Protein AF-A0AA36M4T7-F1 (afdb_monomer_lite)

Organism: Cylicocyclus nassatus (NCBI:txid53992)

Foldseek 3Di:
DLLVLLLLLLCVQPVVDDLVVSLVVVVCCVPVVQDQFPLSLLVSLVSLVVVQVVLVWDWDQDPVRFIAGPWGPPVSQVSSQVSSVSRPPPDGNDRVSSRVSNRVQSVPAPHNNDGNRDDSDPPPPPPPPPDPVVVVVVVVVVVPPPPDDDDDDDDDDDDDDDDDDDDDDDDDDDDDDPDPPQFADEEDPVQQCDCQPHRNVVVVVVVVSVGNPPPPPPRGQWYWDDDPSWIKIWGWDDDPDTDTDIDTDDDDD

Sequence (253 aa):
MANNLILLSAMKTYTGIDQETLKKCFTEFTKTRKYICTMHFVNAAQYILDDVLKAGGTLSQVKNGNFILNGVPVFVSKKLNSATTSFADEVLISSNDVITFENYYMERYCDNGCWNIPEAHPKIKKEKQTHIKEEKTHIEAIMLMEDKAGTSDASNDANETTNDFFIPEEQAESTADSENPLELSETDPSLLNKVFSVQGKDLLELFHLSRCGCEDNSAGRVRLIEKDSAPVILYVSTGKEPEVKRWKGQVGS

Radius of gyration: 30.19 Å; chains: 1; bounding box: 70×88×58 Å

pLDDT: mean 72.15, std 21.07, range [28.5, 97.0]

Structure (mmCIF, N/CA/C/O backbone):
data_AF-A0AA36M4T7-F1
#
_entry.id   AF-A0AA36M4T7-F1
#
loop_
_atom_site.group_PDB
_atom_site.id
_atom_site.type_symbol
_atom_site.label_atom_id
_atom_site.label_alt_id
_atom_site.label_comp_id
_atom_site.label_asym_id
_atom_site.label_entity_id
_atom_site.label_seq_id
_atom_site.pdbx_PDB_ins_code
_atom_site.Cartn_x
_atom_site.Cartn_y
_atom_site.Cartn_z
_atom_site.occupancy
_atom_site.B_iso_or_equiv
_atom_site.auth_seq_id
_atom_site.auth_comp_id
_atom_site.auth_asym_id
_atom_site.auth_atom_id
_atom_site.pdbx_PDB_model_num
ATOM 1 N N . MET A 1 1 ? 9.564 0.021 8.877 1.00 69.75 1 MET A N 1
ATOM 2 C CA . MET A 1 1 ? 8.744 1.250 8.766 1.00 69.75 1 MET A CA 1
ATOM 3 C C . MET A 1 1 ? 8.461 1.596 7.306 1.00 69.75 1 MET A C 1
ATOM 5 O O . MET A 1 1 ? 7.294 1.776 6.985 1.00 69.75 1 MET A O 1
ATOM 9 N N . ALA A 1 2 ? 9.473 1.588 6.425 1.00 86.44 2 ALA A N 1
ATOM 10 C CA . ALA A 1 2 ? 9.322 1.855 4.987 1.00 86.44 2 ALA A CA 1
ATOM 11 C C . ALA A 1 2 ? 8.187 1.063 4.304 1.00 86.44 2 ALA A C 1
ATOM 13 O O . ALA A 1 2 ? 7.381 1.658 3.604 1.00 86.44 2 ALA A O 1
ATOM 14 N N . ASN A 1 3 ? 8.033 -0.237 4.587 1.00 90.69 3 ASN A N 1
ATOM 15 C CA . ASN A 1 3 ? 6.979 -1.054 3.964 1.00 90.69 3 ASN A CA 1
ATOM 16 C C . ASN A 1 3 ? 5.557 -0.532 4.224 1.00 90.69 3 ASN A C 1
ATOM 18 O O . ASN A 1 3 ? 4.735 -0.524 3.314 1.00 90.69 3 ASN A O 1
ATOM 22 N N . ASN A 1 4 ? 5.262 -0.080 5.448 1.00 90.25 4 ASN A N 1
ATOM 23 C CA . ASN A 1 4 ? 3.934 0.444 5.784 1.00 90.25 4 ASN A CA 1
ATOM 24 C C . ASN A 1 4 ? 3.684 1.785 5.089 1.00 90.25 4 ASN A C 1
ATOM 26 O O . ASN A 1 4 ? 2.565 2.053 4.669 1.00 90.25 4 ASN A O 1
ATOM 30 N N . LEU A 1 5 ? 4.725 2.610 4.944 1.00 92.75 5 LEU A N 1
ATOM 31 C CA . LEU A 1 5 ? 4.648 3.866 4.198 1.00 92.75 5 LEU A CA 1
ATOM 32 C C . LEU A 1 5 ? 4.400 3.607 2.715 1.00 92.75 5 LEU A C 1
ATOM 34 O O . LEU A 1 5 ? 3.475 4.180 2.159 1.00 92.75 5 LEU A O 1
ATOM 38 N N . ILE A 1 6 ? 5.165 2.700 2.100 1.00 95.06 6 ILE A N 1
ATOM 39 C CA . ILE A 1 6 ? 4.991 2.309 0.695 1.00 95.06 6 ILE A CA 1
ATOM 40 C C . ILE A 1 6 ? 3.571 1.805 0.454 1.00 95.06 6 ILE A C 1
ATOM 42 O O . ILE A 1 6 ? 2.915 2.267 -0.476 1.00 95.06 6 ILE A O 1
ATOM 46 N N . LEU A 1 7 ? 3.072 0.926 1.326 1.00 93.56 7 LEU A N 1
ATOM 47 C CA . LEU A 1 7 ? 1.698 0.451 1.261 1.00 93.56 7 LEU A CA 1
ATOM 48 C C . LEU A 1 7 ? 0.694 1.606 1.340 1.00 93.56 7 LEU A C 1
ATOM 50 O O . LEU A 1 7 ? -0.147 1.729 0.459 1.00 93.56 7 LEU A O 1
ATOM 54 N N . LEU A 1 8 ? 0.764 2.464 2.360 1.00 92.06 8 LEU A N 1
ATOM 55 C CA . LEU A 1 8 ? -0.206 3.553 2.510 1.00 92.06 8 LEU A CA 1
ATOM 56 C C . LEU A 1 8 ? -0.147 4.553 1.351 1.00 92.06 8 LEU A C 1
ATOM 58 O O . LEU A 1 8 ? -1.190 4.993 0.866 1.00 92.06 8 LEU A O 1
ATOM 62 N N . SER A 1 9 ? 1.050 4.857 0.855 1.00 93.50 9 SER A N 1
ATOM 63 C CA . SER A 1 9 ? 1.242 5.707 -0.319 1.00 93.50 9 SER A CA 1
ATOM 64 C C . SER A 1 9 ? 0.674 5.063 -1.579 1.00 93.50 9 SER A C 1
ATOM 66 O O . SER A 1 9 ? 0.023 5.750 -2.367 1.00 93.50 9 SER A O 1
ATOM 68 N N . ALA A 1 10 ? 0.831 3.749 -1.756 1.00 92.94 10 ALA A N 1
ATOM 69 C CA . ALA A 1 10 ? 0.202 3.018 -2.851 1.00 92.94 10 ALA A CA 1
ATOM 70 C C . ALA A 1 10 ? -1.328 3.049 -2.729 1.00 92.94 10 ALA A C 1
ATOM 72 O O . ALA A 1 10 ? -2.008 3.421 -3.680 1.00 92.94 10 ALA A O 1
ATOM 73 N N . MET A 1 11 ? -1.886 2.768 -1.551 1.00 89.19 11 MET A N 1
ATOM 74 C CA . MET A 1 11 ? -3.338 2.804 -1.338 1.00 89.19 11 MET A CA 1
ATOM 75 C C . MET A 1 11 ? -3.913 4.201 -1.622 1.00 89.19 11 MET A C 1
ATOM 77 O O . MET A 1 11 ? -4.889 4.339 -2.356 1.00 89.19 11 MET A O 1
ATOM 81 N N . LYS A 1 12 ? -3.254 5.271 -1.156 1.00 89.56 12 LYS A N 1
ATOM 82 C CA . LYS A 1 12 ? -3.646 6.644 -1.513 1.00 89.56 12 LYS A CA 1
ATOM 83 C C . LYS A 1 12 ? -3.682 6.863 -3.023 1.00 89.56 12 LYS A C 1
ATOM 85 O O . LYS A 1 12 ? -4.591 7.514 -3.532 1.00 89.56 12 LYS A O 1
ATOM 90 N N . THR A 1 13 ? -2.663 6.357 -3.709 1.00 90.69 13 THR A N 1
ATOM 91 C CA . THR A 1 13 ? -2.422 6.609 -5.129 1.00 90.69 13 THR A CA 1
ATOM 92 C C . THR A 1 13 ? -3.374 5.830 -6.031 1.00 90.69 13 THR A C 1
ATOM 94 O O . THR A 1 13 ? -3.816 6.369 -7.042 1.00 90.69 13 THR A O 1
ATOM 97 N N . TYR A 1 14 ? -3.673 4.576 -5.688 1.00 87.12 14 TYR A N 1
ATOM 98 C CA . TYR A 1 14 ? -4.311 3.629 -6.606 1.00 87.12 14 TYR A CA 1
ATOM 99 C C . TYR A 1 14 ? -5.736 3.246 -6.213 1.00 87.12 14 TYR A C 1
ATOM 101 O O . TYR A 1 14 ? -6.515 2.883 -7.087 1.00 87.12 14 TYR A O 1
ATOM 109 N N . THR A 1 15 ? -6.105 3.344 -4.933 1.00 79.62 15 THR A N 1
ATOM 110 C CA . THR A 1 15 ? -7.440 2.933 -4.464 1.00 79.62 15 THR A CA 1
ATOM 111 C C . THR A 1 15 ? -8.322 4.112 -4.059 1.00 79.62 15 THR A C 1
ATOM 113 O O . THR A 1 15 ? -9.477 3.915 -3.702 1.00 79.62 15 THR A O 1
ATOM 116 N N . GLY A 1 16 ? -7.799 5.342 -4.102 1.00 76.81 16 GLY A N 1
ATOM 117 C CA . GLY A 1 16 ? -8.575 6.553 -3.831 1.00 76.81 16 GLY A CA 1
ATOM 118 C C . GLY A 1 16 ? -8.953 6.759 -2.362 1.00 76.81 16 GLY A C 1
ATOM 119 O O . GLY A 1 16 ? -9.833 7.569 -2.085 1.00 76.81 16 GLY A O 1
ATOM 120 N N . ILE A 1 17 ? -8.294 6.070 -1.418 1.00 79.94 17 ILE A N 1
ATOM 121 C CA . ILE A 1 17 ? -8.561 6.256 0.018 1.00 79.94 17 ILE A CA 1
ATOM 122 C C . ILE A 1 17 ? -8.369 7.730 0.400 1.00 79.94 17 ILE A C 1
ATOM 124 O O . ILE A 1 17 ? -7.435 8.411 -0.051 1.00 79.94 17 ILE A O 1
ATOM 128 N N . ASP A 1 18 ? -9.278 8.248 1.220 1.00 83.94 18 ASP A N 1
ATOM 129 C CA . ASP A 1 18 ? -9.240 9.630 1.667 1.00 83.94 18 ASP A CA 1
ATOM 130 C C . ASP A 1 18 ? -8.061 9.884 2.628 1.00 83.94 18 ASP A C 1
ATOM 132 O O . ASP A 1 18 ? -7.488 8.985 3.249 1.00 83.94 18 ASP A O 1
ATOM 136 N N . GLN A 1 19 ? -7.640 11.144 2.708 1.00 86.00 19 GLN A N 1
ATOM 137 C CA . GLN A 1 19 ? -6.457 11.522 3.480 1.00 86.00 19 GLN A CA 1
ATOM 138 C C . GLN A 1 19 ? -6.655 11.354 4.996 1.00 86.00 19 GLN A C 1
ATOM 140 O O . GLN A 1 19 ? -5.686 11.084 5.706 1.00 86.00 19 GLN A O 1
ATOM 145 N N . GLU A 1 20 ? -7.879 11.512 5.501 1.00 84.88 20 GLU A N 1
ATOM 146 C CA . GLU A 1 20 ? -8.178 11.422 6.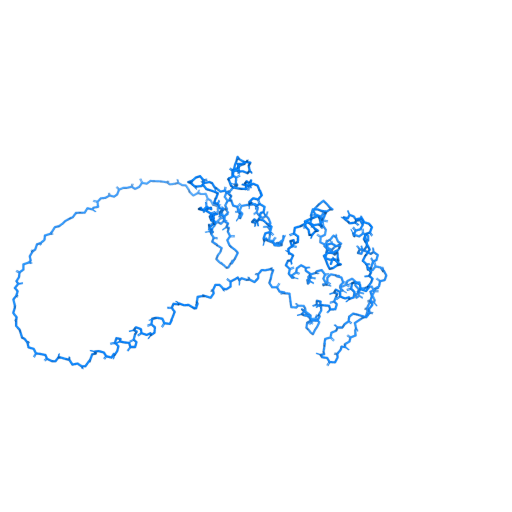930 1.00 84.88 20 GLU A CA 1
ATOM 147 C C . GLU A 1 20 ? -8.061 9.973 7.415 1.00 84.88 20 GLU A C 1
ATOM 149 O O . GLU A 1 20 ? -7.351 9.696 8.389 1.00 84.88 20 GLU A O 1
ATOM 154 N N . THR A 1 21 ? -8.634 9.032 6.661 1.00 81.62 21 THR A N 1
ATOM 155 C CA . THR A 1 21 ? -8.488 7.591 6.891 1.00 81.62 21 THR A CA 1
ATOM 156 C C . THR A 1 21 ? -7.019 7.176 6.873 1.00 81.62 21 THR A C 1
ATOM 158 O O . THR A 1 21 ? -6.562 6.477 7.778 1.00 81.62 21 THR A O 1
ATOM 161 N N . LEU A 1 22 ? -6.234 7.661 5.907 1.00 85.88 22 LEU A N 1
ATOM 162 C CA . LEU A 1 22 ? -4.802 7.353 5.825 1.00 85.88 22 LEU A CA 1
ATOM 163 C C . LEU A 1 22 ? -3.997 7.885 7.009 1.00 85.88 22 LEU A C 1
ATOM 165 O O . LEU A 1 22 ? -3.159 7.156 7.543 1.00 85.88 22 LEU A O 1
ATOM 169 N N . LYS A 1 23 ? -4.265 9.115 7.462 1.00 89.06 23 LYS A N 1
ATOM 170 C CA . LYS A 1 23 ? -3.633 9.680 8.666 1.00 89.06 23 LYS A CA 1
ATOM 171 C C . LYS A 1 23 ? -3.956 8.857 9.906 1.00 89.06 23 LYS A C 1
ATOM 173 O O . LYS A 1 23 ? -3.062 8.589 10.715 1.00 89.06 23 LYS A O 1
ATOM 178 N N . LYS A 1 24 ? -5.209 8.414 10.043 1.00 86.38 24 LYS A N 1
ATOM 179 C CA . LYS A 1 24 ? -5.623 7.521 11.128 1.00 86.38 24 LYS A CA 1
ATOM 180 C C . LYS A 1 24 ? -4.865 6.197 11.053 1.00 86.38 24 LYS A C 1
ATOM 182 O O . LYS A 1 24 ? -4.240 5.811 12.035 1.00 86.38 24 LYS A O 1
ATOM 187 N N . CYS A 1 25 ? -4.822 5.550 9.888 1.00 85.00 25 CYS A N 1
ATOM 188 C CA . CYS A 1 25 ? -4.063 4.315 9.683 1.00 85.00 25 CYS A CA 1
ATOM 189 C C . CYS A 1 25 ? -2.570 4.485 10.005 1.00 85.00 25 CYS A C 1
ATOM 191 O O . CYS A 1 25 ? -2.010 3.676 10.739 1.00 85.00 25 CYS A O 1
ATOM 193 N N . PHE A 1 26 ? -1.928 5.553 9.528 1.00 88.19 26 PHE A N 1
ATOM 194 C CA . PHE A 1 26 ? -0.520 5.839 9.812 1.00 88.19 26 PHE A CA 1
ATOM 195 C C . PHE A 1 26 ? -0.255 6.029 11.314 1.00 88.19 26 PHE A C 1
ATOM 197 O O . PHE A 1 26 ? 0.684 5.452 11.873 1.00 88.19 26 PHE A O 1
ATOM 204 N N . THR A 1 27 ? -1.126 6.782 11.988 1.00 85.69 27 THR A N 1
ATOM 205 C CA . THR A 1 27 ? -1.071 6.991 13.442 1.00 85.69 27 THR A CA 1
ATOM 206 C C . THR A 1 27 ? -1.231 5.673 14.198 1.00 85.69 27 THR A C 1
ATOM 208 O O . THR A 1 27 ? -0.523 5.408 15.166 1.00 85.69 27 THR A O 1
ATOM 211 N N . GLU A 1 28 ? -2.125 4.804 13.738 1.00 82.81 28 GLU A N 1
ATOM 212 C CA . GLU A 1 28 ? -2.325 3.489 14.335 1.00 82.81 28 GLU A CA 1
ATOM 213 C C . GLU A 1 28 ? -1.122 2.564 14.118 1.00 82.81 28 GLU A C 1
ATOM 215 O O . GLU A 1 28 ? -0.648 1.941 15.066 1.00 82.81 28 GLU A O 1
ATOM 220 N N . PHE A 1 29 ? -0.540 2.515 12.920 1.00 81.25 29 PHE A N 1
ATOM 221 C CA . PHE A 1 29 ? 0.640 1.676 12.679 1.00 81.25 29 PHE A CA 1
ATOM 222 C C . PHE A 1 29 ? 1.860 2.119 13.480 1.00 81.25 29 PHE A C 1
ATOM 224 O O . PHE A 1 29 ? 2.671 1.275 13.866 1.00 81.25 29 PHE A O 1
ATOM 231 N N . THR A 1 30 ? 1.988 3.418 13.750 1.00 79.31 30 THR A N 1
ATOM 232 C CA . THR A 1 30 ? 3.081 3.956 14.567 1.00 79.31 30 THR A CA 1
ATOM 233 C C . THR A 1 30 ? 2.853 3.734 16.063 1.00 79.31 30 THR A C 1
ATOM 235 O O . THR A 1 30 ? 3.810 3.417 16.768 1.00 79.31 30 THR A O 1
ATOM 238 N N . LYS A 1 31 ? 1.608 3.827 16.552 1.00 79.31 31 LYS A N 1
ATOM 239 C CA . LYS A 1 31 ? 1.283 3.683 17.983 1.00 79.31 31 LYS A CA 1
ATOM 240 C C . LYS A 1 31 ? 1.045 2.245 18.431 1.00 79.31 31 LYS A C 1
ATOM 242 O O . LYS A 1 31 ? 1.603 1.814 19.435 1.00 79.31 31 LYS A O 1
ATOM 247 N N . THR A 1 32 ? 0.196 1.507 17.721 1.00 67.44 32 THR A N 1
ATOM 248 C CA . THR A 1 32 ? -0.374 0.239 18.206 1.00 67.44 32 THR A CA 1
ATOM 249 C C . THR A 1 32 ? 0.243 -0.995 17.550 1.00 67.44 32 THR A C 1
ATOM 251 O O . THR A 1 32 ? -0.142 -2.113 17.882 1.00 67.44 32 THR A O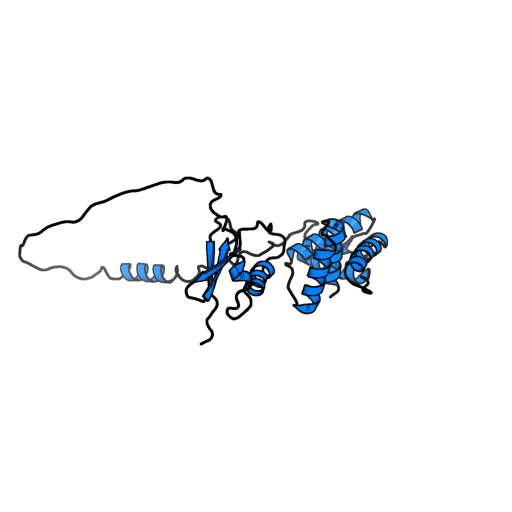 1
ATOM 254 N N . ARG A 1 33 ? 1.221 -0.821 16.640 1.00 63.06 33 ARG A N 1
ATOM 255 C CA . ARG A 1 33 ? 1.840 -1.905 15.843 1.00 63.06 33 ARG A CA 1
ATOM 256 C C . ARG A 1 33 ? 0.799 -2.826 15.193 1.00 63.06 33 ARG A C 1
ATOM 258 O O . ARG A 1 33 ? 1.028 -4.027 15.057 1.00 63.06 33 ARG A O 1
ATOM 265 N N . LYS A 1 34 ? -0.357 -2.276 14.813 1.00 65.44 34 LYS A N 1
ATOM 266 C CA . LYS A 1 34 ? -1.407 -3.048 14.145 1.00 65.44 34 LYS A CA 1
ATOM 267 C C . LYS A 1 34 ? -0.868 -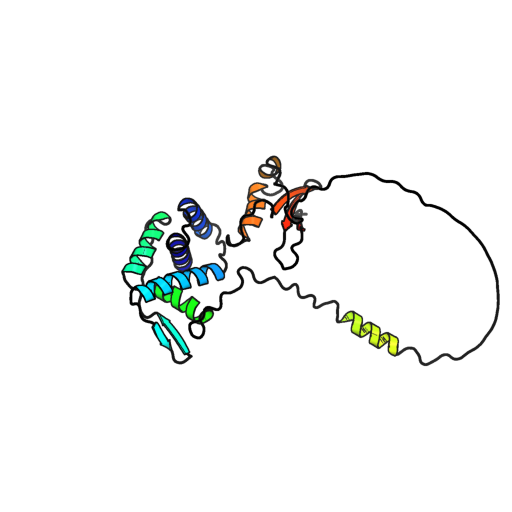3.658 12.858 1.00 65.44 34 LYS A C 1
ATOM 269 O O . LYS A 1 34 ? -0.170 -3.002 12.086 1.00 65.44 34 LYS A O 1
ATOM 274 N N . TYR A 1 35 ? -1.193 -4.929 12.659 1.00 65.81 35 TYR A N 1
ATOM 275 C CA . TYR A 1 35 ? -0.762 -5.685 11.496 1.00 65.81 35 TYR A CA 1
ATOM 276 C C . TYR A 1 35 ? -1.760 -5.490 10.361 1.00 65.81 35 TYR A C 1
ATOM 278 O O . TYR A 1 35 ? -2.968 -5.613 10.548 1.00 65.81 35 TYR A O 1
ATOM 286 N N . ILE A 1 36 ? -1.241 -5.203 9.173 1.00 78.00 36 ILE A N 1
ATOM 287 C CA . ILE A 1 36 ? -2.017 -5.220 7.936 1.00 78.00 36 ILE A CA 1
ATOM 288 C C . ILE A 1 36 ? -1.836 -6.603 7.316 1.00 78.00 36 ILE A C 1
ATOM 290 O O . ILE A 1 36 ? -0.737 -7.158 7.369 1.00 78.00 36 ILE A O 1
ATOM 294 N N . CYS A 1 37 ? -2.898 -7.176 6.748 1.00 82.44 37 CYS A N 1
ATOM 295 C CA . CYS A 1 37 ? -2.783 -8.486 6.119 1.00 82.44 37 CYS A CA 1
ATOM 296 C C . CYS A 1 37 ? -1.835 -8.446 4.911 1.00 82.44 37 CYS A C 1
ATOM 298 O O . CYS A 1 37 ? -1.729 -7.441 4.204 1.00 82.44 37 CYS A O 1
ATOM 300 N N . THR A 1 38 ? -1.176 -9.572 4.649 1.00 86.69 38 THR A N 1
ATOM 301 C CA . THR A 1 38 ? -0.233 -9.730 3.536 1.00 86.69 38 THR A CA 1
ATOM 302 C C . THR A 1 38 ? -0.856 -9.387 2.183 1.00 86.69 38 THR A C 1
ATOM 304 O O . THR A 1 38 ? -0.179 -8.811 1.337 1.00 86.69 38 THR A O 1
ATOM 307 N N . MET A 1 39 ? -2.150 -9.666 1.989 1.00 86.81 39 MET A N 1
ATOM 308 C CA . MET A 1 39 ? -2.863 -9.357 0.746 1.00 86.81 39 MET A CA 1
ATOM 309 C C . MET A 1 39 ? -2.767 -7.874 0.365 1.00 86.81 39 MET A C 1
ATOM 311 O O . MET A 1 39 ? -2.529 -7.559 -0.794 1.00 86.81 39 MET A O 1
ATOM 315 N N . HIS A 1 40 ? -2.878 -6.953 1.326 1.00 86.81 40 HIS A N 1
ATOM 316 C CA . HIS A 1 40 ? -2.747 -5.521 1.047 1.00 86.81 40 HIS A CA 1
ATOM 317 C C . HIS A 1 40 ? -1.369 -5.151 0.515 1.00 86.81 40 HIS A C 1
ATOM 319 O O . HIS A 1 40 ? -1.251 -4.337 -0.396 1.00 86.81 40 HIS A O 1
ATOM 325 N N . PHE A 1 41 ? -0.327 -5.750 1.085 1.00 91.94 41 PHE A N 1
ATOM 326 C CA . PHE A 1 41 ? 1.027 -5.515 0.618 1.00 91.94 41 PHE A CA 1
ATOM 327 C C . PHE A 1 41 ? 1.256 -6.088 -0.780 1.00 91.94 41 PHE A C 1
ATOM 329 O O . PHE A 1 41 ? 1.900 -5.434 -1.594 1.00 91.94 41 PHE A O 1
ATOM 336 N N . VAL A 1 42 ? 0.688 -7.261 -1.075 1.00 92.88 42 VAL A N 1
ATOM 337 C CA . VAL A 1 42 ? 0.739 -7.859 -2.416 1.00 92.88 42 VAL A CA 1
ATOM 338 C C . VAL A 1 42 ? 0.004 -6.982 -3.432 1.00 92.88 42 VAL A C 1
ATOM 340 O O . VAL A 1 42 ? 0.564 -6.687 -4.481 1.00 92.88 42 VAL A O 1
ATOM 343 N N . ASN A 1 43 ? -1.190 -6.482 -3.103 1.00 88.75 43 ASN A N 1
ATOM 344 C CA . ASN A 1 43 ? -1.929 -5.560 -3.971 1.00 88.75 43 ASN A CA 1
ATOM 345 C C . ASN A 1 43 ? -1.147 -4.258 -4.207 1.00 88.75 43 ASN A C 1
ATOM 347 O O . ASN A 1 43 ? -1.066 -3.775 -5.332 1.00 88.75 43 ASN A O 1
ATOM 351 N N . ALA A 1 44 ? -0.529 -3.697 -3.164 1.00 93.81 44 ALA A N 1
ATOM 352 C CA . ALA A 1 44 ? 0.318 -2.516 -3.310 1.00 93.81 44 ALA A CA 1
ATOM 353 C C . ALA A 1 44 ? 1.511 -2.773 -4.237 1.00 93.81 44 ALA A C 1
ATOM 355 O O . ALA A 1 44 ? 1.784 -1.938 -5.097 1.00 93.81 44 ALA A O 1
ATOM 356 N N . ALA A 1 45 ? 2.170 -3.927 -4.096 1.00 96.12 45 ALA A N 1
ATOM 357 C CA . ALA A 1 45 ? 3.272 -4.321 -4.968 1.00 96.12 45 ALA A CA 1
ATOM 358 C C . ALA A 1 45 ? 2.813 -4.467 -6.429 1.00 96.12 45 ALA A C 1
ATOM 360 O O . ALA A 1 45 ? 3.436 -3.935 -7.339 1.00 96.12 45 ALA A O 1
ATOM 361 N N . GLN A 1 46 ? 1.649 -5.079 -6.666 1.00 94.62 46 GLN A N 1
ATOM 362 C CA . GLN A 1 46 ? 1.054 -5.160 -8.004 1.00 94.62 46 GLN A CA 1
ATOM 363 C C . GLN A 1 46 ? 0.844 -3.786 -8.643 1.00 94.62 46 GLN A C 1
ATOM 365 O O . GLN A 1 46 ? 1.231 -3.580 -9.793 1.00 94.62 46 GLN A O 1
ATOM 370 N N . TYR A 1 47 ? 0.241 -2.845 -7.909 1.00 94.69 47 TYR A N 1
ATOM 371 C CA . TYR A 1 47 ? -0.032 -1.509 -8.435 1.00 94.69 47 TYR A CA 1
ATOM 372 C C . TYR A 1 47 ? 1.249 -0.736 -8.745 1.00 94.69 47 TYR A C 1
ATOM 374 O O . TYR A 1 47 ? 1.344 -0.077 -9.778 1.00 94.69 47 TYR A O 1
ATOM 382 N N . ILE A 1 48 ? 2.240 -0.816 -7.856 1.00 96.50 48 ILE A N 1
ATOM 383 C CA . ILE A 1 48 ? 3.532 -0.163 -8.061 1.00 96.50 48 ILE A CA 1
ATOM 384 C C . ILE A 1 48 ? 4.253 -0.795 -9.252 1.00 96.50 48 ILE A C 1
ATOM 386 O O . ILE A 1 48 ? 4.741 -0.058 -10.106 1.00 96.50 48 ILE A O 1
ATOM 390 N N . LEU A 1 49 ? 4.304 -2.126 -9.338 1.00 95.88 49 LEU A N 1
ATOM 391 C CA . LEU A 1 49 ? 4.957 -2.828 -10.438 1.00 95.88 49 LEU A CA 1
ATOM 392 C C . LEU A 1 49 ? 4.332 -2.468 -11.792 1.00 95.88 49 LEU A C 1
ATOM 394 O O . LEU A 1 49 ? 5.065 -2.204 -12.743 1.00 95.88 49 LEU A O 1
ATOM 398 N N . ASP A 1 50 ? 3.004 -2.404 -11.881 1.00 95.00 50 ASP A N 1
ATOM 399 C CA . ASP A 1 50 ? 2.301 -1.978 -13.096 1.00 95.00 50 ASP A CA 1
ATOM 400 C C . ASP A 1 50 ? 2.702 -0.550 -13.517 1.00 95.00 50 ASP A C 1
ATOM 402 O O . ASP A 1 50 ? 3.077 -0.320 -14.669 1.00 95.00 50 ASP A O 1
ATOM 406 N N . ASP A 1 51 ? 2.736 0.399 -12.576 1.00 95.62 51 ASP A N 1
ATOM 407 C CA . ASP A 1 51 ? 3.188 1.774 -12.831 1.00 95.62 51 ASP A CA 1
ATOM 408 C C . ASP A 1 51 ? 4.672 1.838 -13.240 1.00 95.62 51 ASP A C 1
ATOM 410 O O . ASP A 1 51 ? 5.047 2.607 -14.130 1.00 95.62 51 ASP A O 1
ATOM 414 N N . VAL A 1 52 ? 5.526 1.016 -12.625 1.00 96.38 52 VAL A N 1
ATOM 415 C CA . VAL A 1 52 ? 6.950 0.899 -12.966 1.00 96.38 52 VAL A CA 1
ATOM 416 C C . VAL A 1 52 ? 7.124 0.401 -14.396 1.00 96.38 52 VAL A C 1
ATOM 418 O O . VAL A 1 52 ? 7.879 1.010 -15.155 1.00 96.38 52 VAL A O 1
ATOM 421 N N . LEU A 1 53 ? 6.420 -0.664 -14.784 1.00 94.94 53 LEU A N 1
ATOM 422 C CA . LEU A 1 53 ? 6.498 -1.230 -16.130 1.00 94.94 53 LEU A CA 1
ATOM 423 C C . LEU A 1 53 ? 5.953 -0.249 -17.178 1.00 94.94 53 LEU A C 1
ATOM 425 O O . LEU A 1 53 ? 6.598 -0.026 -18.203 1.00 94.94 53 LEU A O 1
ATOM 429 N N . LYS A 1 54 ? 4.827 0.420 -16.896 1.00 95.31 54 LYS A N 1
ATOM 430 C CA . LYS A 1 54 ? 4.266 1.481 -17.755 1.00 95.31 54 LYS A CA 1
ATOM 431 C C . LYS A 1 54 ? 5.215 2.664 -17.935 1.00 95.31 54 LYS A C 1
ATOM 433 O O . LYS A 1 54 ? 5.240 3.272 -19.001 1.00 95.31 54 LYS A O 1
ATOM 438 N N . ALA A 1 55 ? 6.012 2.977 -16.917 1.00 95.75 55 ALA A N 1
ATOM 439 C CA . ALA A 1 55 ? 7.023 4.030 -16.961 1.00 95.75 55 ALA A CA 1
ATOM 440 C C . ALA A 1 55 ? 8.369 3.578 -17.571 1.00 95.75 55 ALA A C 1
ATOM 442 O O . ALA A 1 55 ? 9.350 4.320 -17.492 1.00 95.75 55 ALA A O 1
ATOM 443 N N . GLY A 1 56 ? 8.435 2.386 -18.178 1.00 93.81 56 GLY A N 1
ATOM 444 C CA . GLY A 1 56 ? 9.633 1.867 -18.845 1.00 93.81 56 GLY A CA 1
ATOM 445 C C . GLY A 1 56 ? 10.653 1.218 -17.905 1.00 93.81 56 GLY A C 1
ATOM 446 O O . GLY A 1 56 ? 11.813 1.052 -18.280 1.00 93.81 56 GLY A O 1
ATOM 447 N N . GLY A 1 57 ? 10.253 0.869 -16.681 1.00 94.06 57 GLY A N 1
ATOM 448 C CA . GLY A 1 57 ? 11.060 0.055 -15.778 1.00 94.06 57 GLY A CA 1
ATOM 449 C C . GLY A 1 57 ? 11.276 -1.359 -16.323 1.00 94.06 57 GLY A C 1
ATOM 450 O O . GLY A 1 57 ? 10.448 -1.897 -17.055 1.00 94.06 57 GLY A O 1
ATOM 451 N N . THR A 1 58 ? 12.402 -1.973 -15.956 1.00 93.38 58 THR A N 1
ATOM 452 C CA . THR A 1 58 ? 12.817 -3.282 -16.481 1.00 93.38 58 THR A CA 1
ATOM 453 C C . THR A 1 58 ? 13.011 -4.309 -15.375 1.00 93.38 58 THR A C 1
ATOM 455 O O . THR A 1 58 ? 13.678 -4.037 -14.367 1.00 93.38 58 THR A O 1
ATOM 458 N N . LEU A 1 59 ? 12.519 -5.521 -15.620 1.00 94.06 59 LEU A N 1
ATOM 459 C CA . LEU A 1 59 ? 12.751 -6.695 -14.784 1.00 94.06 59 LEU A CA 1
ATOM 460 C C . LEU A 1 59 ? 13.921 -7.521 -15.326 1.00 94.06 59 LEU A C 1
ATOM 462 O O . LEU A 1 59 ? 14.072 -7.665 -16.537 1.00 94.06 59 LEU A O 1
ATOM 466 N N . SER A 1 60 ? 14.729 -8.081 -14.428 1.00 93.19 60 SER A N 1
ATOM 467 C CA . SER A 1 60 ? 15.761 -9.067 -14.764 1.00 93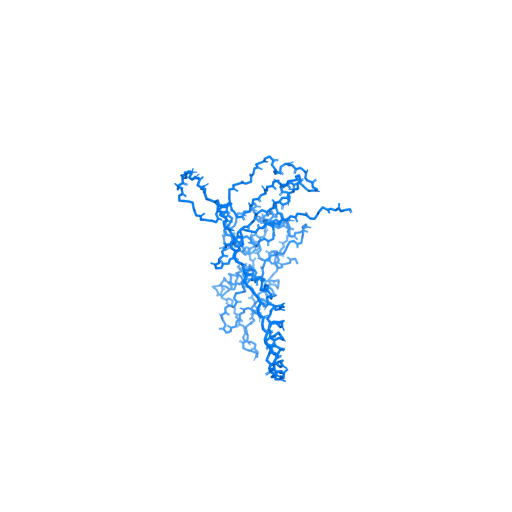.19 60 SER A CA 1
ATOM 468 C C . SER A 1 60 ? 15.326 -10.437 -14.283 1.00 93.19 60 SER A C 1
ATOM 470 O O . SER A 1 60 ? 14.906 -10.587 -13.136 1.00 93.19 60 SER A O 1
ATOM 472 N N . GLN A 1 61 ? 15.462 -11.446 -15.137 1.00 90.06 61 GLN A N 1
ATOM 473 C CA . GLN A 1 61 ? 15.243 -12.825 -14.728 1.00 90.06 61 GLN A CA 1
ATOM 474 C C . GLN A 1 61 ? 16.459 -13.339 -13.946 1.00 90.06 61 GLN A C 1
ATOM 476 O O . GLN A 1 61 ? 17.603 -13.195 -14.381 1.00 90.06 61 GLN A O 1
ATOM 481 N N . VAL A 1 62 ? 16.217 -13.946 -12.787 1.00 87.75 62 VAL A N 1
ATOM 482 C CA . VAL A 1 62 ? 17.225 -14.653 -11.985 1.00 87.75 62 VAL A CA 1
ATOM 483 C C . VAL A 1 62 ? 17.185 -16.152 -12.283 1.00 87.75 62 VAL A C 1
ATOM 485 O O . VAL A 1 62 ? 16.190 -16.681 -12.772 1.00 87.75 62 VAL A O 1
ATOM 488 N N . LYS A 1 63 ? 18.283 -16.860 -11.977 1.00 79.81 63 LYS A N 1
ATOM 489 C CA . LYS A 1 63 ? 18.519 -18.273 -12.351 1.00 79.81 63 LYS A CA 1
ATOM 490 C C . LYS A 1 63 ? 17.403 -19.253 -11.962 1.00 79.81 63 LYS A C 1
ATOM 492 O O . LYS A 1 63 ? 17.302 -20.311 -12.568 1.00 79.81 63 LYS A O 1
ATOM 497 N N . ASN A 1 64 ? 16.575 -18.899 -10.985 1.00 79.75 64 ASN A N 1
ATOM 498 C CA . ASN A 1 64 ? 15.493 -19.742 -10.482 1.00 79.75 64 ASN A CA 1
ATOM 499 C C . ASN A 1 64 ? 14.170 -19.543 -11.247 1.00 79.75 64 ASN A C 1
ATOM 501 O O . ASN A 1 64 ? 13.148 -20.054 -10.813 1.00 79.75 64 ASN A O 1
ATOM 505 N N . GLY A 1 65 ? 14.165 -18.769 -12.339 1.00 78.94 65 GLY A N 1
ATOM 506 C CA . GLY A 1 65 ? 12.958 -18.418 -13.097 1.00 78.94 65 GLY A CA 1
ATOM 507 C C . GLY A 1 65 ? 12.250 -17.158 -12.590 1.00 78.94 65 GLY A C 1
ATOM 508 O O . GLY A 1 65 ? 11.515 -16.538 -13.355 1.00 78.94 65 GLY A O 1
ATOM 509 N N . ASN A 1 66 ? 12.535 -16.735 -11.354 1.00 83.88 66 ASN A N 1
ATOM 510 C CA . ASN A 1 66 ? 11.976 -15.529 -10.742 1.00 83.88 66 ASN A CA 1
ATOM 511 C C . ASN A 1 66 ? 12.455 -14.240 -11.430 1.00 83.88 66 ASN A C 1
ATOM 513 O O . ASN A 1 66 ? 13.482 -14.214 -12.114 1.00 83.88 66 ASN A O 1
ATOM 517 N N . PHE A 1 67 ? 11.740 -13.145 -11.184 1.00 89.75 67 PHE A N 1
ATOM 518 C CA . PHE A 1 67 ? 12.092 -11.813 -11.668 1.00 89.75 67 PHE A CA 1
ATOM 519 C C . PHE A 1 67 ? 12.460 -10.894 -10.507 1.00 89.75 67 PHE A C 1
ATOM 521 O O . PHE A 1 67 ? 11.856 -10.962 -9.439 1.00 89.75 67 PHE A O 1
ATOM 528 N N . ILE A 1 68 ? 13.432 -10.016 -10.740 1.00 93.56 68 ILE A N 1
ATOM 529 C CA . ILE A 1 68 ? 13.786 -8.925 -9.834 1.00 93.56 68 ILE A CA 1
ATOM 530 C C . ILE A 1 68 ? 13.632 -7.585 -10.543 1.00 93.56 68 ILE A C 1
ATOM 532 O O . ILE A 1 68 ? 13.933 -7.443 -11.732 1.00 93.56 68 ILE A O 1
ATOM 536 N N . LEU A 1 69 ? 13.190 -6.587 -9.793 1.00 94.81 69 LEU A N 1
ATOM 537 C CA . LEU A 1 69 ? 13.172 -5.203 -10.212 1.00 94.81 69 LEU A CA 1
ATOM 538 C C . LEU A 1 69 ? 14.563 -4.587 -10.038 1.00 94.81 69 LEU A C 1
ATOM 540 O O . LEU A 1 69 ? 15.127 -4.595 -8.944 1.00 94.81 69 LEU A O 1
ATOM 544 N N . ASN A 1 70 ? 15.110 -4.035 -11.124 1.00 92.06 70 ASN A N 1
ATOM 545 C CA . ASN A 1 70 ? 16.459 -3.453 -11.125 1.00 92.06 70 ASN A CA 1
ATOM 546 C C . ASN A 1 70 ? 16.475 -1.961 -10.779 1.00 92.06 70 ASN A C 1
ATOM 548 O O . ASN A 1 70 ? 17.508 -1.419 -10.393 1.00 92.06 70 ASN A O 1
ATOM 552 N N . GLY A 1 71 ? 15.353 -1.274 -10.975 1.00 93.94 71 GLY A N 1
ATOM 553 C CA . GLY A 1 71 ? 15.284 0.172 -10.852 1.00 93.94 71 GLY A CA 1
ATOM 554 C C . GLY A 1 71 ? 13.851 0.668 -10.856 1.00 93.94 71 GLY A C 1
ATOM 555 O O . GLY A 1 71 ? 12.970 0.051 -11.446 1.00 93.94 71 GLY A O 1
ATOM 556 N N . VAL A 1 72 ? 13.632 1.803 -10.202 1.00 96.06 72 VAL A N 1
ATOM 557 C CA . VAL A 1 72 ? 12.321 2.452 -10.117 1.00 96.06 72 VAL A CA 1
ATOM 558 C C . VAL A 1 72 ? 12.405 3.780 -10.866 1.00 96.06 72 VAL A C 1
ATOM 560 O O . VAL A 1 72 ? 13.233 4.623 -10.499 1.00 96.06 72 VAL A O 1
ATOM 563 N N . PRO A 1 73 ? 11.583 3.991 -11.910 1.00 96.69 73 PRO A N 1
ATOM 564 C CA . PRO A 1 73 ? 11.525 5.262 -12.614 1.00 96.69 73 PRO A CA 1
ATOM 565 C C . PRO A 1 73 ? 11.239 6.421 -11.654 1.00 96.69 73 PRO A C 1
ATOM 567 O O . PRO A 1 73 ? 10.372 6.327 -10.784 1.00 96.69 73 PRO A O 1
ATOM 570 N N . VAL A 1 74 ? 11.929 7.551 -11.847 1.00 95.38 74 VAL A N 1
ATOM 571 C CA . VAL A 1 74 ? 11.830 8.738 -10.971 1.00 95.38 74 VAL A CA 1
ATOM 572 C C . VAL A 1 74 ? 10.382 9.209 -10.798 1.00 95.38 74 VAL A C 1
ATOM 574 O O . VAL A 1 74 ? 10.011 9.691 -9.729 1.00 95.38 74 VAL A O 1
ATOM 577 N N . PHE A 1 75 ? 9.555 9.055 -11.835 1.00 95.75 75 PHE A N 1
ATOM 578 C CA . PHE A 1 75 ? 8.133 9.386 -11.789 1.00 95.75 75 PHE A CA 1
ATOM 579 C C . PHE A 1 75 ? 7.375 8.593 -10.714 1.00 95.75 75 PHE A C 1
ATOM 581 O O . PHE A 1 75 ? 6.638 9.196 -9.937 1.00 95.75 75 PHE A O 1
ATOM 588 N N . VAL A 1 76 ? 7.603 7.280 -10.611 1.00 96.38 76 VAL A N 1
ATOM 589 C CA . VAL A 1 76 ? 6.941 6.420 -9.616 1.00 96.38 76 VAL A CA 1
ATOM 590 C C . VAL A 1 76 ? 7.355 6.831 -8.204 1.00 96.38 76 VAL A C 1
ATOM 592 O O . VAL A 1 76 ? 6.497 7.044 -7.348 1.00 96.38 76 VAL A O 1
ATOM 595 N N . SER A 1 77 ? 8.653 7.061 -7.974 1.00 95.62 77 SER A N 1
ATOM 596 C CA . SER A 1 77 ? 9.145 7.548 -6.678 1.00 95.62 77 SER A CA 1
ATOM 597 C C . SER A 1 77 ? 8.547 8.909 -6.312 1.00 95.62 77 SER A C 1
ATOM 599 O O . SER A 1 77 ? 8.169 9.123 -5.161 1.00 95.62 77 SER A O 1
ATOM 601 N N . LYS A 1 78 ? 8.414 9.837 -7.271 1.00 96.00 78 LYS A N 1
ATOM 602 C CA . LYS A 1 78 ? 7.756 11.135 -7.041 1.00 96.00 78 LYS A CA 1
ATOM 603 C C . LYS A 1 78 ? 6.276 10.974 -6.703 1.00 96.00 78 LYS A C 1
ATOM 605 O O . LYS A 1 78 ? 5.803 11.636 -5.784 1.00 96.00 78 LYS A O 1
ATOM 610 N N . LYS A 1 79 ? 5.565 10.090 -7.406 1.00 95.62 79 LYS A N 1
ATOM 611 C CA . LYS A 1 79 ? 4.140 9.810 -7.184 1.00 95.62 79 LYS A CA 1
ATOM 612 C C . LYS A 1 79 ? 3.898 9.274 -5.771 1.00 95.62 79 LYS A C 1
ATOM 614 O O . LYS A 1 79 ? 3.085 9.833 -5.040 1.00 95.62 79 LYS A O 1
ATOM 619 N N . LEU A 1 80 ? 4.676 8.270 -5.355 1.00 95.75 80 LEU A N 1
ATOM 620 C CA . LEU A 1 80 ? 4.599 7.704 -4.006 1.00 95.75 80 LEU A CA 1
ATOM 621 C C . LEU A 1 80 ? 4.944 8.739 -2.932 1.00 95.75 80 LEU A C 1
ATOM 623 O O . LEU A 1 80 ? 4.198 8.874 -1.970 1.00 95.75 80 LEU A O 1
ATOM 627 N N . ASN A 1 81 ? 6.020 9.513 -3.107 1.00 96.06 81 ASN A N 1
ATOM 628 C CA . ASN A 1 81 ? 6.400 10.546 -2.140 1.00 96.06 81 ASN A CA 1
ATOM 629 C C . ASN A 1 81 ? 5.364 11.670 -2.032 1.00 96.06 81 ASN A C 1
ATOM 631 O O . ASN A 1 81 ? 5.065 12.103 -0.925 1.00 96.06 81 ASN A O 1
ATOM 635 N N . SER A 1 82 ? 4.759 12.091 -3.147 1.00 94.94 82 SER A N 1
ATOM 636 C CA . SER A 1 82 ? 3.663 13.067 -3.134 1.00 94.94 82 SER A CA 1
ATOM 637 C C . SER A 1 82 ? 2.441 12.559 -2.363 1.00 94.94 82 SER A C 1
ATOM 639 O O . SER A 1 82 ? 1.734 13.354 -1.743 1.00 94.94 82 SER A O 1
ATOM 641 N N . ALA A 1 83 ? 2.174 11.251 -2.396 1.00 94.06 83 ALA A N 1
ATOM 642 C CA . ALA A 1 83 ? 1.139 10.646 -1.569 1.00 94.06 83 ALA A CA 1
ATOM 643 C C . ALA A 1 83 ? 1.561 10.606 -0.092 1.00 94.06 83 ALA A C 1
ATOM 645 O O . ALA A 1 83 ? 0.767 10.986 0.770 1.00 94.06 83 ALA A O 1
ATOM 646 N N . THR A 1 84 ? 2.810 10.225 0.201 1.00 94.19 84 THR A N 1
ATOM 647 C CA . THR A 1 84 ? 3.361 10.165 1.567 1.00 94.19 84 THR A CA 1
ATOM 648 C C . THR A 1 84 ? 3.241 11.500 2.291 1.00 94.19 84 THR A C 1
ATOM 650 O O . THR A 1 84 ? 2.736 11.541 3.411 1.00 94.19 84 THR A O 1
ATOM 653 N N . THR A 1 85 ? 3.602 12.604 1.629 1.00 93.69 85 THR A N 1
ATOM 654 C CA . THR A 1 85 ? 3.562 13.956 2.215 1.00 93.69 85 THR A CA 1
ATOM 655 C C . THR A 1 85 ? 2.163 14.401 2.639 1.00 93.69 85 THR A C 1
ATOM 657 O O . THR A 1 85 ? 2.020 15.391 3.345 1.00 93.69 85 THR A O 1
ATOM 660 N N . SER A 1 86 ? 1.105 13.698 2.218 1.00 90.94 86 SER A N 1
ATOM 661 C CA . SER A 1 86 ? -0.259 14.004 2.658 1.00 90.94 86 SER A CA 1
ATOM 662 C C . SER A 1 86 ? -0.596 13.453 4.051 1.00 90.94 86 SER A C 1
ATOM 664 O O . SER A 1 86 ? -1.540 13.943 4.680 1.00 90.94 86 SER A O 1
ATOM 666 N N . PHE A 1 87 ? 0.139 12.452 4.549 1.00 89.94 87 PHE A N 1
ATOM 667 C CA . PHE A 1 87 ? -0.172 11.778 5.817 1.00 89.94 87 PHE A CA 1
ATOM 668 C C . PHE A 1 87 ? 1.030 11.522 6.737 1.00 89.94 87 PHE A C 1
ATOM 670 O O . PHE A 1 87 ? 0.814 11.206 7.906 1.00 89.94 87 PHE A O 1
ATOM 677 N N . ALA A 1 88 ? 2.261 11.655 6.244 1.00 89.31 88 ALA A N 1
ATOM 678 C CA . ALA A 1 88 ? 3.483 11.536 7.026 1.00 89.31 88 ALA A CA 1
ATOM 679 C C . ALA A 1 88 ? 4.421 12.704 6.696 1.00 89.31 88 ALA A C 1
ATOM 681 O O . ALA A 1 88 ? 4.897 12.832 5.566 1.00 89.31 88 ALA A O 1
ATOM 682 N N . ASP A 1 89 ? 4.677 13.546 7.695 1.00 87.56 89 ASP A N 1
ATOM 683 C CA . ASP A 1 89 ? 5.550 14.708 7.550 1.00 87.56 89 ASP A CA 1
ATOM 684 C C . ASP A 1 89 ? 7.022 14.273 7.533 1.00 87.56 89 ASP A C 1
ATOM 686 O O . ASP A 1 89 ? 7.428 13.396 8.294 1.00 87.56 89 ASP A O 1
ATOM 690 N N . GLU A 1 90 ? 7.816 14.886 6.650 1.00 84.38 90 GLU A N 1
ATOM 691 C CA . GLU A 1 90 ? 9.282 14.732 6.559 1.00 84.38 90 GLU A CA 1
ATOM 692 C C . GLU A 1 90 ? 9.813 13.312 6.276 1.00 84.38 90 GLU A C 1
ATOM 694 O O . GLU A 1 90 ? 11.023 13.084 6.312 1.00 84.38 90 GLU A O 1
ATOM 699 N N . VAL A 1 91 ? 8.950 12.353 5.921 1.00 90.31 91 VAL A N 1
ATOM 700 C CA . VAL A 1 91 ? 9.388 11.000 5.552 1.00 90.31 91 VAL A CA 1
ATOM 701 C C . VAL A 1 91 ? 9.394 10.814 4.040 1.00 90.31 91 VAL A C 1
ATOM 703 O O . VAL A 1 91 ? 8.370 10.951 3.373 1.00 90.31 91 VAL A O 1
ATOM 706 N N . LEU A 1 92 ? 10.556 10.440 3.504 1.00 93.31 92 LEU A N 1
ATOM 707 C CA . LEU A 1 92 ? 10.739 10.136 2.088 1.00 93.31 92 LEU A CA 1
ATOM 708 C C . LEU A 1 92 ? 10.940 8.636 1.872 1.00 93.31 92 LEU A C 1
ATOM 710 O O . LEU A 1 92 ? 11.695 7.979 2.584 1.00 93.31 92 LEU A O 1
ATOM 714 N N . ILE A 1 93 ? 10.275 8.115 0.848 1.00 95.38 93 ILE A N 1
ATOM 715 C CA . ILE A 1 93 ? 10.454 6.768 0.318 1.00 95.38 93 ILE A CA 1
ATOM 716 C C . ILE A 1 93 ? 11.557 6.840 -0.740 1.00 95.38 93 ILE A C 1
ATOM 718 O O . ILE A 1 93 ? 11.391 7.494 -1.778 1.00 95.38 93 ILE A O 1
ATOM 722 N N . SER A 1 94 ? 12.685 6.176 -0.495 1.00 96.12 94 SER A N 1
ATOM 723 C CA . SER A 1 94 ? 13.759 6.081 -1.482 1.00 96.12 94 SER A CA 1
ATOM 724 C C . SER A 1 94 ? 13.428 5.046 -2.560 1.00 96.12 94 SER A C 1
ATOM 726 O O . SER A 1 94 ? 12.670 4.103 -2.333 1.00 96.12 94 SER A O 1
ATOM 728 N N . SER A 1 95 ? 14.045 5.165 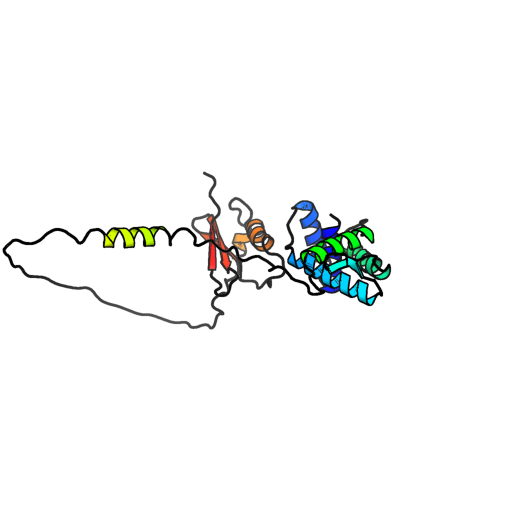-3.739 1.00 96.19 95 SER A N 1
ATOM 729 C CA . SER A 1 95 ? 13.913 4.128 -4.772 1.00 96.19 95 SER A CA 1
ATOM 730 C C . SER A 1 95 ? 14.407 2.763 -4.282 1.00 96.19 95 SER A C 1
ATOM 732 O O . SER A 1 95 ? 13.858 1.744 -4.683 1.00 96.19 95 SER A O 1
ATOM 734 N N . ASN A 1 96 ? 15.401 2.727 -3.387 1.00 96.62 96 ASN A N 1
ATOM 735 C CA . ASN A 1 96 ? 15.899 1.478 -2.815 1.00 96.62 96 ASN A CA 1
ATOM 736 C C . ASN A 1 96 ? 14.872 0.814 -1.885 1.00 96.62 96 ASN A C 1
ATOM 738 O O . ASN A 1 96 ? 14.765 -0.412 -1.876 1.00 96.62 96 ASN A O 1
ATOM 742 N N . ASP A 1 97 ? 14.086 1.606 -1.149 1.00 96.81 97 ASP A N 1
ATOM 743 C CA . ASP A 1 97 ? 12.991 1.080 -0.328 1.00 96.81 97 ASP A CA 1
ATOM 744 C C . ASP A 1 97 ? 11.929 0.415 -1.206 1.00 96.81 97 ASP A C 1
ATOM 746 O O . ASP A 1 97 ? 11.493 -0.693 -0.905 1.00 96.81 97 ASP A O 1
ATOM 750 N N . VAL A 1 98 ? 11.567 1.055 -2.325 1.00 97.00 98 VAL A N 1
ATOM 751 C CA . VAL A 1 98 ? 10.607 0.502 -3.293 1.00 97.00 98 VAL A CA 1
ATOM 752 C C . VAL A 1 98 ? 11.154 -0.766 -3.947 1.00 97.00 98 VAL A C 1
ATOM 754 O O . VAL A 1 98 ? 10.450 -1.764 -3.990 1.00 97.00 98 VAL A O 1
ATOM 757 N N . ILE A 1 99 ? 12.415 -0.783 -4.392 1.00 96.56 99 ILE A N 1
ATOM 758 C CA . ILE A 1 99 ? 13.039 -1.986 -4.978 1.00 96.56 99 ILE A CA 1
ATOM 759 C C . ILE A 1 99 ? 13.047 -3.141 -3.972 1.00 96.56 99 ILE A C 1
ATOM 761 O O . ILE A 1 99 ? 12.705 -4.269 -4.317 1.00 96.56 99 ILE A O 1
ATOM 765 N N . THR A 1 100 ? 13.423 -2.863 -2.722 1.00 96.75 100 THR A N 1
ATOM 766 C CA . THR A 1 100 ? 13.456 -3.872 -1.655 1.00 96.75 100 THR A CA 1
ATOM 767 C C . THR A 1 100 ? 12.056 -4.408 -1.367 1.00 96.75 100 THR A C 1
ATOM 769 O O . THR A 1 100 ? 11.876 -5.615 -1.218 1.00 96.75 100 THR A O 1
ATOM 772 N N . PHE A 1 101 ? 11.063 -3.518 -1.319 1.00 96.94 101 PHE A N 1
ATOM 773 C CA . PHE A 1 101 ? 9.659 -3.865 -1.142 1.00 96.94 101 PHE A CA 1
ATOM 774 C C . PHE A 1 101 ? 9.142 -4.750 -2.281 1.00 96.94 101 PHE A C 1
ATOM 776 O O . PHE A 1 101 ? 8.641 -5.842 -2.018 1.00 96.94 101 PHE A O 1
ATOM 783 N N . GLU A 1 102 ? 9.318 -4.318 -3.530 1.00 96.62 102 GLU A N 1
ATOM 784 C CA . GLU A 1 102 ? 8.878 -5.052 -4.719 1.00 96.62 102 GLU A CA 1
ATOM 785 C C . GLU A 1 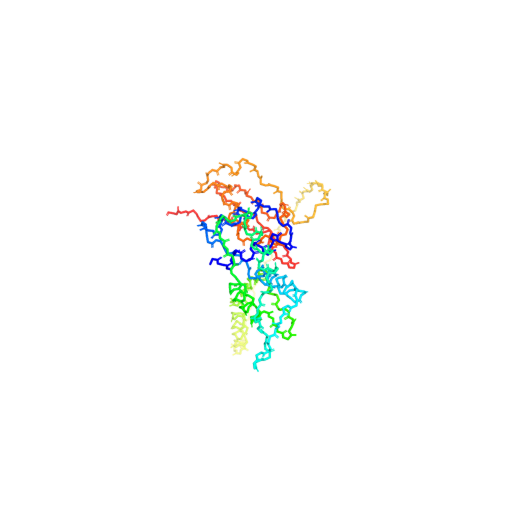102 ? 9.509 -6.436 -4.782 1.00 96.62 102 GLU A C 1
ATOM 787 O O . GLU A 1 102 ? 8.803 -7.441 -4.834 1.00 96.62 102 GLU A O 1
ATOM 792 N N . ASN A 1 103 ? 10.837 -6.512 -4.677 1.00 95.88 103 ASN A N 1
ATOM 793 C CA . ASN A 1 103 ? 11.550 -7.782 -4.766 1.00 95.88 103 ASN A CA 1
ATOM 794 C C . ASN A 1 103 ? 11.127 -8.755 -3.660 1.00 95.88 103 ASN A C 1
ATOM 796 O O . ASN A 1 103 ? 10.999 -9.950 -3.922 1.00 95.88 103 ASN A O 1
ATOM 800 N N . TYR A 1 104 ? 10.849 -8.260 -2.449 1.00 95.56 104 TYR A N 1
ATOM 801 C CA . TYR A 1 104 ? 10.373 -9.096 -1.348 1.00 95.56 104 TYR A CA 1
ATOM 802 C C . TYR A 1 104 ? 9.032 -9.777 -1.662 1.00 95.56 104 TYR A C 1
ATOM 804 O O . TYR A 1 104 ? 8.873 -10.970 -1.373 1.00 95.56 104 TYR A O 1
ATOM 812 N N . TYR A 1 105 ? 8.067 -9.037 -2.221 1.00 95.12 105 TYR A N 1
ATOM 813 C CA . TYR A 1 105 ? 6.735 -9.569 -2.527 1.00 95.12 105 TYR A CA 1
ATOM 814 C C . TYR A 1 105 ? 6.701 -10.335 -3.849 1.00 95.12 105 TYR A C 1
ATOM 816 O O . TYR A 1 105 ? 6.052 -11.377 -3.909 1.00 95.12 105 TYR A O 1
ATOM 824 N N . MET A 1 106 ? 7.442 -9.899 -4.867 1.00 93.75 106 MET A N 1
ATOM 825 C CA . MET A 1 106 ? 7.587 -10.641 -6.118 1.00 93.75 106 MET A CA 1
ATOM 826 C C . MET A 1 106 ? 8.199 -12.024 -5.876 1.00 93.75 106 MET A C 1
ATOM 828 O O . MET A 1 106 ? 7.648 -13.012 -6.339 1.00 93.75 106 MET A O 1
ATOM 832 N N . GLU A 1 107 ? 9.272 -12.127 -5.085 1.00 93.38 107 GLU A N 1
ATOM 833 C CA . GLU A 1 107 ? 9.923 -13.411 -4.777 1.00 93.38 107 GLU A CA 1
ATOM 834 C C . GLU A 1 107 ? 8.969 -14.432 -4.133 1.00 93.38 107 GLU A C 1
ATOM 836 O O . GLU A 1 107 ? 9.108 -15.634 -4.346 1.00 93.38 107 GLU A O 1
ATOM 841 N N . ARG A 1 108 ? 8.015 -13.962 -3.324 1.00 93.00 108 ARG A N 1
ATOM 842 C CA . ARG A 1 108 ? 7.125 -14.818 -2.521 1.00 93.00 108 ARG A CA 1
ATOM 843 C C . ARG A 1 108 ? 5.783 -15.090 -3.177 1.00 93.00 108 ARG A C 1
ATOM 845 O O . ARG A 1 108 ? 5.191 -16.136 -2.928 1.00 93.00 108 ARG A O 1
ATOM 852 N N . TYR A 1 109 ? 5.286 -14.128 -3.944 1.00 92.94 109 TYR A N 1
ATOM 853 C CA . TYR A 1 109 ? 3.909 -14.115 -4.420 1.00 92.94 109 TYR A CA 1
ATOM 854 C C . TYR A 1 109 ? 3.804 -13.916 -5.926 1.00 92.94 109 TYR A C 1
ATOM 856 O O . TYR A 1 109 ? 2.687 -13.916 -6.413 1.00 92.94 109 TYR A O 1
ATOM 864 N N . CYS A 1 110 ? 4.892 -13.764 -6.682 1.00 89.06 110 CYS A N 1
ATOM 865 C CA . CYS A 1 110 ? 4.849 -13.695 -8.142 1.00 89.06 110 CYS A CA 1
ATOM 866 C C . CYS A 1 110 ? 5.619 -14.877 -8.738 1.00 89.06 110 CYS A C 1
ATOM 868 O O . CYS A 1 110 ? 6.844 -14.930 -8.667 1.00 89.06 110 CYS A O 1
ATOM 870 N N . ASP A 1 111 ? 4.891 -15.823 -9.329 1.00 85.69 111 ASP A N 1
ATOM 871 C CA . ASP A 1 111 ? 5.459 -16.990 -10.001 1.00 85.69 111 ASP A CA 1
ATOM 872 C C . ASP A 1 111 ? 5.099 -16.955 -11.487 1.00 85.69 111 ASP A C 1
ATOM 874 O O . ASP A 1 111 ? 3.939 -16.762 -11.851 1.00 85.69 111 ASP A O 1
ATOM 878 N N . ASN A 1 112 ? 6.100 -17.101 -12.357 1.00 82.25 112 ASN A N 1
ATOM 879 C CA . ASN A 1 112 ? 5.949 -17.030 -13.815 1.00 82.25 112 ASN A CA 1
ATOM 880 C C . ASN A 1 112 ? 5.145 -15.803 -14.301 1.00 82.25 112 ASN A C 1
ATOM 882 O O . ASN A 1 112 ? 4.339 -15.891 -15.226 1.00 82.25 112 ASN A O 1
ATOM 886 N N . GLY A 1 113 ? 5.342 -14.650 -13.651 1.00 79.31 113 GLY A N 1
ATOM 887 C CA . GLY A 1 113 ? 4.632 -13.403 -13.965 1.00 79.31 113 GLY A CA 1
ATOM 888 C C . GLY A 1 113 ? 3.178 -13.351 -13.477 1.00 79.31 113 GLY A C 1
ATOM 889 O O . GLY A 1 113 ? 2.486 -12.368 -13.731 1.00 79.31 113 GLY A O 1
ATOM 890 N N . CYS A 1 114 ? 2.714 -14.380 -12.770 1.00 84.06 114 CYS A N 1
ATOM 891 C CA . CYS A 1 114 ? 1.387 -14.452 -12.179 1.00 84.06 114 CYS A CA 1
ATOM 892 C C . CYS A 1 114 ? 1.470 -14.242 -10.668 1.00 84.06 114 CYS A C 1
ATOM 894 O O . CYS A 1 114 ? 2.260 -14.879 -9.971 1.00 84.06 114 CYS A O 1
ATOM 896 N N . TRP A 1 115 ? 0.618 -13.366 -10.143 1.00 87.50 115 TRP A N 1
ATOM 897 C CA . TRP A 1 115 ? 0.569 -13.110 -8.711 1.00 87.50 115 TRP A CA 1
ATOM 898 C C . TRP A 1 115 ? -0.330 -14.119 -7.984 1.00 87.50 115 TRP A C 1
ATOM 900 O O . TRP A 1 115 ? -1.541 -14.164 -8.192 1.00 87.50 115 TRP A O 1
ATOM 910 N N . ASN A 1 116 ? 0.263 -14.875 -7.069 1.00 86.81 116 ASN A N 1
ATOM 911 C CA . ASN A 1 116 ? -0.387 -15.745 -6.100 1.00 86.81 116 ASN A CA 1
ATOM 912 C C . ASN A 1 116 ? -0.803 -14.924 -4.873 1.00 86.81 116 ASN A C 1
ATOM 914 O O . ASN A 1 116 ? -0.102 -14.879 -3.860 1.00 86.81 116 ASN A O 1
ATOM 918 N N . ILE A 1 117 ? -1.938 -14.233 -4.981 1.00 82.06 117 ILE A N 1
ATOM 919 C CA . ILE A 1 117 ? -2.455 -13.385 -3.904 1.00 82.06 117 ILE A CA 1
ATOM 920 C C . ILE A 1 117 ? -2.920 -14.276 -2.737 1.00 82.06 117 ILE A C 1
ATOM 922 O O . ILE A 1 117 ? -3.798 -15.121 -2.932 1.00 82.06 117 ILE A O 1
ATOM 926 N N . PRO A 1 118 ? -2.363 -14.117 -1.522 1.00 77.62 118 PRO A N 1
ATOM 927 C CA . PRO A 1 118 ? -2.810 -14.882 -0.365 1.00 77.62 118 PRO A CA 1
ATOM 928 C C . PRO A 1 118 ? -4.240 -14.485 0.019 1.00 77.62 118 PRO A C 1
ATOM 930 O O . PRO A 1 118 ? -4.624 -13.322 -0.116 1.00 77.62 118 PRO A O 1
ATOM 933 N N . GLU A 1 119 ? -5.016 -15.431 0.557 1.00 72.50 119 GLU A N 1
ATOM 934 C CA . GLU A 1 119 ? -6.323 -15.108 1.138 1.00 72.50 119 GLU A CA 1
ATOM 935 C C . GLU A 1 119 ? -6.156 -14.018 2.213 1.00 72.50 119 GLU A C 1
ATOM 937 O O . GLU A 1 119 ? -5.278 -14.116 3.076 1.00 72.50 119 GLU A O 1
ATOM 942 N N . ALA A 1 120 ? -7.011 -12.985 2.171 1.00 59.09 120 ALA A N 1
ATOM 943 C CA . ALA A 1 120 ? -6.979 -11.831 3.080 1.00 59.09 120 ALA A CA 1
ATOM 944 C C . ALA A 1 120 ? -6.869 -12.239 4.556 1.00 59.09 120 ALA A C 1
ATOM 946 O O . ALA A 1 120 ? -6.175 -11.597 5.347 1.00 59.09 120 ALA A O 1
ATOM 947 N N . HIS A 1 121 ? -7.541 -13.340 4.888 1.00 58.47 121 HIS A N 1
ATOM 948 C CA . HIS A 1 121 ? -7.536 -13.992 6.179 1.00 58.47 121 HIS A CA 1
ATOM 949 C C . HIS A 1 121 ? -7.595 -15.499 5.920 1.00 58.47 121 HIS A C 1
ATOM 951 O O . HIS A 1 121 ? -8.652 -15.976 5.497 1.00 58.47 121 HIS A O 1
ATOM 957 N N . PRO A 1 122 ? -6.502 -16.260 6.132 1.00 51.69 122 PRO A N 1
ATOM 958 C CA . PRO A 1 122 ? -6.578 -17.706 6.023 1.00 51.69 122 PRO A CA 1
ATOM 959 C C . PRO A 1 122 ? -7.666 -18.158 6.986 1.00 51.69 122 PRO A C 1
ATOM 961 O O . PRO A 1 122 ? -7.597 -17.877 8.188 1.00 51.69 122 PRO A O 1
ATOM 964 N N . LYS A 1 123 ? -8.705 -18.809 6.454 1.00 48.81 123 LYS A N 1
ATOM 965 C CA . LYS A 1 123 ? -9.731 -19.438 7.286 1.00 48.81 123 LYS A CA 1
ATOM 966 C C . LYS A 1 123 ? -8.971 -20.273 8.299 1.00 48.81 123 LYS A C 1
ATOM 968 O O . LYS A 1 123 ? -8.238 -21.176 7.894 1.00 48.81 123 LYS A O 1
ATOM 973 N N . ILE A 1 124 ? -9.099 -19.955 9.590 1.00 46.94 124 ILE A N 1
ATOM 974 C CA . ILE A 1 124 ? -8.595 -20.829 10.645 1.00 46.94 124 ILE A CA 1
ATOM 975 C C . ILE A 1 124 ? -9.313 -22.149 10.394 1.00 46.94 124 ILE A C 1
ATOM 977 O O . ILE A 1 124 ? -10.488 -22.301 10.736 1.00 46.94 124 ILE A O 1
ATOM 981 N N . LYS A 1 125 ? -8.642 -23.085 9.717 1.00 41.69 125 LYS A N 1
ATOM 982 C CA . LYS A 1 125 ? -9.077 -24.466 9.668 1.00 41.69 125 LYS A CA 1
ATOM 983 C C . LYS A 1 125 ? -8.975 -24.887 11.119 1.00 41.69 125 LYS A C 1
ATOM 985 O O . LYS A 1 125 ? -7.889 -25.180 11.602 1.00 41.69 125 LYS A O 1
ATOM 990 N N . LYS A 1 126 ? -10.094 -24.827 11.845 1.00 43.53 126 LYS A N 1
ATOM 991 C CA . LYS A 1 126 ? -10.226 -25.609 13.062 1.00 43.53 126 LYS A CA 1
ATOM 992 C C . LYS A 1 126 ? -9.972 -27.030 12.598 1.00 43.53 126 LYS A C 1
ATOM 994 O O . LYS A 1 126 ? -10.805 -27.602 11.895 1.00 43.53 126 LYS A O 1
ATOM 999 N N . GLU A 1 127 ? -8.788 -27.542 12.895 1.00 41.97 127 GLU A N 1
ATOM 1000 C CA . GLU A 1 127 ? -8.513 -28.960 12.843 1.00 41.97 127 GLU A CA 1
ATOM 1001 C C . GLU A 1 127 ? -9.592 -29.633 13.692 1.00 41.97 127 GLU A C 1
ATOM 1003 O O . GLU A 1 127 ? -9.498 -29.724 14.911 1.00 41.97 127 GLU A O 1
ATOM 1008 N N . LYS A 1 128 ? -10.659 -30.113 13.049 1.00 42.81 128 LYS A N 1
ATOM 1009 C CA . LYS A 1 128 ? -11.400 -31.264 13.554 1.00 42.81 128 LYS A CA 1
ATOM 1010 C C . LYS A 1 128 ? -10.486 -32.477 13.351 1.00 42.81 128 LYS A C 1
ATOM 1012 O O . LYS A 1 128 ? -10.731 -33.316 12.495 1.00 42.81 128 LYS A O 1
ATOM 1017 N N . GLN A 1 129 ? -9.392 -32.533 14.104 1.00 45.03 129 GLN A N 1
ATOM 1018 C CA . GLN A 1 129 ? -8.535 -33.707 14.245 1.00 45.03 129 GLN A CA 1
ATOM 1019 C C . GLN A 1 129 ? -8.421 -34.074 15.725 1.00 45.03 129 GLN A C 1
ATOM 1021 O O . GLN A 1 129 ? -7.329 -34.115 16.257 1.00 45.03 129 GLN A O 1
ATOM 1026 N N . THR A 1 130 ? -9.544 -34.378 16.382 1.00 42.81 130 THR A N 1
ATOM 1027 C CA . THR A 1 130 ? -9.568 -35.211 17.607 1.00 42.81 130 THR A CA 1
ATOM 1028 C C . THR A 1 130 ? -10.957 -35.805 17.894 1.00 42.81 130 THR A C 1
ATOM 1030 O O . THR A 1 130 ? -11.337 -35.942 19.045 1.00 42.81 130 THR A O 1
ATOM 1033 N N . HIS A 1 131 ? -11.739 -36.204 16.880 1.00 43.44 131 HIS A N 1
ATOM 1034 C CA . HIS A 1 131 ? -12.910 -37.068 17.156 1.00 43.44 131 HIS A CA 1
ATOM 1035 C C . HIS A 1 131 ? -13.116 -38.258 16.211 1.00 43.44 131 HIS A C 1
ATOM 1037 O O . HIS A 1 131 ? -14.026 -39.042 16.429 1.00 43.44 131 HIS A O 1
ATOM 1043 N N . ILE A 1 132 ? -12.232 -38.480 15.229 1.00 46.97 132 ILE A N 1
ATOM 1044 C CA . ILE A 1 132 ? -12.290 -39.680 14.362 1.00 46.97 132 ILE A CA 1
ATOM 1045 C C . ILE A 1 132 ? -11.332 -40.792 14.851 1.00 46.97 132 ILE A C 1
ATOM 1047 O O . ILE A 1 132 ? -11.366 -41.915 14.358 1.00 46.97 132 ILE A O 1
ATOM 1051 N N . LYS A 1 133 ? -10.488 -40.529 15.864 1.00 40.31 133 LYS A N 1
ATOM 1052 C CA . LYS A 1 133 ? -9.607 -41.563 16.444 1.00 40.31 133 LYS A CA 1
ATOM 1053 C C . LYS A 1 133 ? -10.255 -42.405 17.548 1.00 40.31 133 LYS A C 1
ATOM 1055 O O . LYS A 1 133 ? -9.782 -43.511 17.763 1.00 40.31 133 LYS A O 1
ATOM 1060 N N . GLU A 1 134 ? -11.329 -41.939 18.185 1.00 44.97 134 GLU A N 1
ATOM 1061 C CA . GLU A 1 134 ? -12.012 -42.701 19.248 1.00 44.97 134 GLU A CA 1
ATOM 1062 C C . GLU A 1 134 ? -13.124 -43.614 18.706 1.00 44.97 134 GLU A C 1
ATOM 1064 O O . GLU A 1 134 ? -13.354 -44.697 19.241 1.00 44.97 134 GLU A O 1
ATOM 1069 N N . GLU A 1 135 ? -13.748 -43.257 17.579 1.00 44.38 135 GLU A N 1
ATOM 1070 C CA . GLU A 1 135 ? -14.801 -44.083 16.970 1.00 44.38 135 GLU A CA 1
ATOM 1071 C C . GLU A 1 135 ? -14.231 -45.317 16.245 1.00 44.38 135 GLU A C 1
ATOM 1073 O O . GLU A 1 135 ? -14.866 -46.368 16.191 1.00 44.38 135 GLU A O 1
ATOM 1078 N N . LYS A 1 136 ? -12.976 -45.248 15.773 1.00 46.31 136 LYS A N 1
ATOM 1079 C CA . LYS A 1 136 ? -12.309 -46.399 15.144 1.00 46.31 136 LYS A CA 1
ATOM 1080 C C . LYS A 1 136 ? -11.831 -47.442 16.161 1.00 46.31 136 LYS A C 1
ATOM 1082 O O . LYS A 1 136 ? -11.871 -48.630 15.863 1.00 46.31 136 LYS A O 1
ATOM 1087 N N . THR A 1 137 ? -11.458 -47.023 17.373 1.00 49.47 137 THR A N 1
ATOM 1088 C CA . THR A 1 137 ? -11.086 -47.947 18.459 1.00 49.47 137 THR A CA 1
ATOM 1089 C C . THR A 1 137 ? -12.294 -48.603 19.126 1.00 49.47 137 THR A C 1
ATOM 1091 O O . THR A 1 137 ? -12.147 -49.673 19.709 1.00 49.47 137 THR A O 1
ATOM 1094 N N . HIS A 1 138 ? -13.489 -48.005 19.039 1.00 46.66 138 HIS A N 1
ATOM 1095 C CA . HIS A 1 138 ? -14.697 -48.609 19.608 1.00 46.66 138 HIS A CA 1
ATOM 1096 C C . HIS A 1 138 ? -15.305 -49.678 18.686 1.00 46.66 138 HIS A C 1
ATOM 1098 O O . HIS A 1 138 ? -15.720 -50.730 19.165 1.00 46.66 138 HIS A O 1
ATOM 1104 N N . ILE A 1 139 ? -15.265 -49.476 17.363 1.00 52.81 139 ILE A N 1
ATOM 1105 C CA . ILE A 1 139 ? -15.765 -50.470 16.398 1.00 52.81 139 ILE A CA 1
ATOM 1106 C C . ILE A 1 139 ? -14.858 -51.717 16.349 1.00 52.81 139 ILE A C 1
ATOM 1108 O O . ILE A 1 139 ? -15.371 -52.834 16.310 1.00 52.81 139 ILE A O 1
ATOM 1112 N N . GLU A 1 140 ? -13.529 -51.569 16.446 1.00 53.97 140 GLU A N 1
ATOM 1113 C CA . GLU A 1 140 ? -12.614 -52.727 16.531 1.00 53.97 140 GLU A CA 1
ATOM 1114 C C . GLU A 1 140 ? -12.747 -53.511 17.852 1.00 53.97 140 GLU A C 1
ATOM 1116 O O . GLU A 1 140 ? -12.515 -54.718 17.867 1.00 53.97 140 GLU A O 1
ATOM 1121 N N . ALA A 1 141 ? -13.171 -52.868 18.948 1.00 54.00 141 ALA A N 1
ATOM 1122 C CA . ALA A 1 141 ? -13.401 -53.544 20.228 1.00 54.00 141 ALA A CA 1
ATOM 1123 C C . ALA A 1 141 ? -14.731 -54.321 20.272 1.00 54.00 141 ALA A C 1
ATOM 1125 O O . ALA A 1 141 ? -14.804 -55.365 20.919 1.00 54.00 141 ALA A O 1
ATOM 1126 N N . ILE A 1 142 ? -15.765 -53.855 19.561 1.00 54.66 142 ILE A N 1
ATOM 1127 C CA . ILE A 1 142 ? -17.069 -54.538 19.487 1.00 54.66 142 ILE A CA 1
ATOM 1128 C C . ILE A 1 142 ? -16.976 -55.821 18.642 1.00 54.66 142 ILE A C 1
ATOM 1130 O O . ILE A 1 142 ? -17.600 -56.822 18.981 1.00 54.66 142 ILE A O 1
ATOM 1134 N N . MET A 1 143 ? -16.125 -55.854 17.610 1.00 46.78 143 MET A N 1
ATOM 1135 C CA . MET A 1 143 ? -15.945 -57.043 16.759 1.00 46.78 143 MET A CA 1
ATOM 1136 C C . MET A 1 143 ? -15.132 -58.187 17.401 1.00 46.78 143 MET A C 1
ATOM 1138 O O . MET A 1 143 ? -14.978 -59.234 16.779 1.00 46.78 143 MET A O 1
ATOM 1142 N N . LEU A 1 144 ? -14.611 -58.023 18.625 1.00 55.03 144 LEU A N 1
ATOM 1143 C CA . LEU A 1 144 ? -13.767 -59.025 19.299 1.00 55.03 144 LEU A CA 1
ATOM 1144 C C . LEU A 1 144 ? -14.409 -59.687 20.533 1.00 55.03 144 LEU A C 1
ATOM 1146 O O . LEU A 1 144 ? -13.718 -60.414 21.245 1.00 55.03 144 LEU A O 1
ATOM 1150 N N . MET A 1 145 ? -15.706 -59.481 20.797 1.00 54.41 145 MET A N 1
ATOM 1151 C CA . MET A 1 145 ? -16.388 -60.101 21.951 1.00 54.41 145 MET A CA 1
ATOM 1152 C C . MET A 1 145 ? -17.531 -61.075 21.616 1.00 54.41 145 MET A C 1
ATOM 1154 O O . MET A 1 145 ? -18.125 -61.627 22.538 1.00 54.41 145 MET A O 1
ATOM 1158 N N . GLU A 1 146 ? -17.802 -61.385 20.346 1.00 51.47 146 GLU A N 1
ATOM 1159 C CA . GLU A 1 146 ? -18.864 -62.336 19.963 1.00 51.47 146 GLU A CA 1
ATOM 1160 C C . GLU A 1 146 ? -18.343 -63.735 19.600 1.00 51.47 146 GLU A C 1
ATOM 1162 O O . GLU A 1 146 ? -18.686 -64.291 18.566 1.00 51.47 146 GLU A O 1
ATOM 1167 N N . ASP A 1 147 ? -17.542 -64.338 20.478 1.00 48.03 147 ASP A N 1
ATOM 1168 C CA . ASP A 1 147 ? -17.297 -65.785 20.439 1.00 48.03 147 ASP A CA 1
ATOM 1169 C C . ASP A 1 147 ? -17.057 -66.315 21.858 1.00 48.03 147 ASP A C 1
ATOM 1171 O O . ASP A 1 147 ? -15.919 -66.456 22.310 1.00 48.03 147 ASP A O 1
ATOM 1175 N N . LYS A 1 148 ? -18.161 -66.549 22.585 1.00 50.12 148 LYS A N 1
ATOM 1176 C CA . LYS A 1 148 ? -18.374 -67.611 23.597 1.00 50.12 148 LYS A CA 1
ATOM 1177 C C . LYS A 1 148 ? -19.536 -67.258 24.530 1.00 50.12 148 LYS A C 1
ATOM 1179 O O . LYS A 1 148 ? -19.337 -66.563 25.518 1.00 50.12 148 LYS A O 1
ATOM 1184 N N . ALA A 1 149 ? -20.703 -67.847 24.280 1.00 39.09 149 ALA A N 1
ATOM 1185 C CA . ALA A 1 149 ? -21.540 -68.472 25.312 1.00 39.09 149 ALA A CA 1
ATOM 1186 C C . ALA A 1 149 ? -22.777 -69.103 24.657 1.00 39.09 149 ALA A C 1
ATOM 1188 O O . ALA A 1 149 ? -23.746 -68.425 24.330 1.00 39.09 149 ALA A O 1
ATOM 1189 N N . GLY A 1 150 ? -22.733 -70.422 24.472 1.00 35.50 150 GLY A N 1
ATOM 1190 C CA . GLY A 1 150 ? -23.918 -71.223 24.198 1.00 35.50 150 GLY A CA 1
ATOM 1191 C C . GLY A 1 150 ? -24.658 -71.579 25.491 1.00 35.50 150 GLY A C 1
ATOM 1192 O O . GLY A 1 150 ? -24.059 -72.144 26.401 1.00 35.50 150 GLY A O 1
ATOM 1193 N N . THR A 1 151 ? -25.957 -71.261 25.493 1.00 36.56 151 THR A N 1
ATOM 1194 C CA . THR A 1 151 ? -27.127 -72.050 25.954 1.00 36.56 151 THR A CA 1
ATOM 1195 C C . THR A 1 151 ? -27.222 -72.626 27.374 1.00 36.56 151 THR A C 1
ATOM 1197 O O . THR A 1 151 ? -26.513 -73.567 27.714 1.00 36.56 151 THR A O 1
ATOM 1200 N N . SER A 1 152 ? -28.247 -72.150 28.103 1.00 39.19 152 SER A N 1
ATOM 1201 C CA . SER A 1 152 ? -29.370 -72.860 28.789 1.00 39.19 152 SER A CA 1
ATOM 1202 C C . SER A 1 152 ? -29.795 -72.016 30.010 1.00 39.19 152 SER A C 1
ATOM 1204 O O . SER A 1 152 ? -28.921 -71.420 30.628 1.00 39.19 152 SER A O 1
ATOM 1206 N N . ASP A 1 153 ? -31.032 -71.881 30.481 1.00 33.12 153 ASP A N 1
ATOM 1207 C CA . ASP A 1 153 ? -32.375 -72.288 30.068 1.00 33.12 153 ASP A CA 1
ATOM 1208 C C . ASP A 1 153 ? -33.378 -71.515 30.965 1.00 33.12 153 ASP A C 1
ATOM 1210 O O . ASP A 1 153 ? -33.053 -71.152 32.092 1.00 33.12 153 ASP A O 1
ATOM 1214 N N . ALA A 1 154 ? -34.605 -71.363 30.457 1.00 37.44 154 ALA A N 1
ATOM 1215 C CA . ALA A 1 154 ? -35.896 -71.315 31.162 1.00 37.44 154 ALA A CA 1
ATOM 1216 C C . ALA A 1 154 ? -36.300 -70.187 32.162 1.00 37.44 154 ALA A C 1
ATOM 1218 O O . ALA A 1 154 ? -35.827 -70.086 33.290 1.00 37.44 154 ALA A O 1
ATOM 1219 N N . SER A 1 155 ? -37.434 -69.570 31.785 1.00 38.78 155 SER A N 1
ATOM 1220 C CA . SER A 1 155 ? -38.698 -69.401 32.545 1.00 38.78 155 SER A CA 1
ATOM 1221 C C . SER A 1 155 ? -39.092 -68.026 33.123 1.00 38.78 155 SER A C 1
ATOM 1223 O O . SER A 1 155 ? -38.386 -67.471 33.952 1.00 38.78 155 SER A O 1
ATOM 1225 N N . ASN A 1 156 ? -40.304 -67.615 32.689 1.00 38.03 156 ASN A N 1
ATOM 1226 C CA . ASN A 1 156 ? -41.400 -66.858 33.335 1.00 38.03 156 ASN A CA 1
ATOM 1227 C C . ASN A 1 156 ? -41.073 -65.445 33.885 1.00 38.03 156 ASN A C 1
ATOM 1229 O O . ASN A 1 156 ? -40.000 -65.200 34.402 1.00 38.03 156 ASN A O 1
ATOM 1233 N N . ASP A 1 157 ? -41.922 -64.420 33.815 1.00 37.66 157 ASP A N 1
ATOM 1234 C CA . ASP A 1 157 ? -43.375 -64.378 33.981 1.00 37.66 157 ASP A CA 1
ATOM 1235 C C . ASP A 1 157 ? -43.944 -63.022 33.492 1.00 37.66 157 ASP A C 1
ATOM 1237 O O . ASP A 1 157 ? -43.204 -62.070 33.233 1.00 37.66 157 ASP A O 1
ATOM 1241 N N . ALA A 1 158 ? -45.268 -62.952 33.376 1.00 42.16 158 ALA A N 1
ATOM 1242 C CA . ALA A 1 158 ? -46.067 -61.831 32.874 1.00 42.16 158 ALA A CA 1
ATOM 1243 C C . ALA A 1 158 ? -46.257 -60.649 33.859 1.00 42.16 158 ALA A C 1
ATOM 1245 O O . ALA A 1 158 ? -46.295 -60.860 35.066 1.00 42.16 158 ALA A O 1
ATOM 1246 N N . ASN A 1 159 ? -46.447 -59.428 33.327 1.00 41.19 159 ASN A N 1
ATOM 1247 C CA . ASN A 1 159 ? -47.515 -58.440 33.645 1.00 41.19 159 ASN A CA 1
ATOM 1248 C C . ASN A 1 159 ? -47.157 -57.084 32.993 1.00 41.19 159 ASN A C 1
ATOM 1250 O O . ASN A 1 159 ? -46.036 -56.616 33.143 1.00 41.19 159 ASN A O 1
ATOM 1254 N N . GLU A 1 160 ? -47.940 -56.493 32.087 1.00 36.19 160 GLU A N 1
ATOM 1255 C CA . GLU A 1 160 ? -49.264 -55.846 32.210 1.00 36.19 160 GLU A CA 1
ATOM 1256 C C . GLU A 1 160 ? -49.206 -54.396 32.745 1.00 36.19 160 GLU A C 1
ATOM 1258 O O . GLU A 1 160 ? -48.770 -54.150 33.868 1.00 36.19 160 GLU A O 1
ATOM 1263 N N . THR A 1 161 ? -49.802 -53.478 31.958 1.00 35.72 161 THR A N 1
ATOM 1264 C CA . THR A 1 161 ? -50.330 -52.133 32.320 1.00 35.72 161 THR A CA 1
ATOM 1265 C C . THR A 1 161 ? -49.304 -51.029 32.657 1.00 35.72 161 THR A C 1
ATOM 1267 O O . THR A 1 161 ? -48.261 -51.290 33.229 1.00 35.72 161 THR A O 1
ATOM 1270 N N . THR A 1 162 ? -49.459 -49.742 32.317 1.00 36.69 162 THR A N 1
ATOM 1271 C CA . THR A 1 162 ? -50.634 -48.858 32.150 1.00 36.69 162 THR A CA 1
ATOM 1272 C C . THR A 1 162 ? -50.147 -47.508 31.575 1.00 36.69 162 THR A C 1
ATOM 1274 O O . THR A 1 162 ? -49.049 -47.106 31.943 1.00 36.69 162 THR A O 1
ATOM 1277 N N . ASN A 1 163 ? -50.995 -46.838 30.771 1.00 33.28 163 ASN A N 1
ATOM 1278 C CA . ASN A 1 163 ? -51.409 -45.407 30.789 1.00 33.28 163 ASN A CA 1
ATOM 1279 C C . ASN A 1 163 ? -50.347 -44.292 30.966 1.00 33.28 163 ASN A C 1
ATOM 1281 O O . ASN A 1 163 ? -49.402 -44.425 31.723 1.00 33.28 163 ASN A O 1
ATOM 1285 N N . ASP A 1 164 ? -50.470 -43.060 30.482 1.00 31.09 164 ASP A N 1
ATOM 1286 C CA . ASP A 1 164 ? -51.341 -42.293 29.582 1.00 31.09 164 ASP A CA 1
ATOM 1287 C C . ASP A 1 164 ? -50.730 -40.868 29.581 1.00 31.09 164 ASP A C 1
ATOM 1289 O O . ASP A 1 164 ? -50.013 -40.505 30.512 1.00 31.09 164 ASP A O 1
ATOM 1293 N N . PHE A 1 165 ? -51.141 -40.033 28.622 1.00 31.31 165 PHE A N 1
ATOM 1294 C CA . PHE A 1 165 ? -51.290 -38.568 28.763 1.00 31.31 165 PHE A CA 1
ATOM 1295 C C . PHE A 1 165 ? -50.043 -37.656 28.897 1.00 31.31 165 PHE A C 1
ATOM 1297 O O . PHE A 1 165 ? -49.419 -37.580 29.948 1.00 31.31 165 PHE A O 1
ATOM 1304 N N . PHE A 1 166 ? -49.780 -36.810 27.882 1.00 28.50 166 PHE A N 1
ATOM 1305 C CA . PHE A 1 166 ? -50.242 -35.398 27.827 1.00 28.50 166 PHE A CA 1
ATOM 1306 C C . PHE A 1 166 ? -49.765 -34.696 26.521 1.00 28.50 166 PHE A C 1
ATOM 1308 O O . PHE A 1 166 ? -48.571 -34.553 26.278 1.00 28.50 166 PHE A O 1
ATOM 1315 N N . ILE A 1 167 ? -50.716 -34.232 25.705 1.00 38.78 167 ILE A N 1
ATOM 1316 C CA . ILE A 1 167 ? -50.655 -33.198 24.635 1.00 38.78 167 ILE A CA 1
ATOM 1317 C C . ILE A 1 167 ? -51.871 -32.304 24.966 1.00 38.78 167 ILE A C 1
ATOM 1319 O O . ILE A 1 167 ? -52.886 -32.932 25.300 1.00 38.78 167 ILE A O 1
ATOM 1323 N N . PRO A 1 168 ? -51.849 -30.940 24.998 1.00 42.31 168 PRO A N 1
ATOM 1324 C CA . PRO A 1 168 ? -51.827 -30.046 23.804 1.00 42.31 168 PRO A CA 1
ATOM 1325 C C . PRO A 1 168 ? -51.095 -28.677 23.991 1.00 42.31 168 PRO A C 1
ATOM 1327 O O . PRO A 1 168 ? -50.844 -28.275 25.120 1.00 42.31 168 PRO A O 1
ATOM 1330 N N . GLU A 1 169 ? -50.513 -28.044 22.950 1.00 36.41 169 GLU A N 1
ATOM 1331 C CA . GLU A 1 169 ? -51.125 -27.059 21.994 1.00 36.41 169 GLU A CA 1
ATOM 1332 C C . GLU A 1 169 ? -51.274 -25.660 22.671 1.00 36.41 169 GLU A C 1
ATOM 1334 O O . GLU A 1 169 ? -51.463 -25.594 23.874 1.00 36.41 169 GLU A O 1
ATOM 1339 N N . GLU A 1 170 ? -51.065 -24.470 22.097 1.00 38.22 170 GLU A N 1
ATOM 1340 C CA . GLU A 1 170 ? -51.360 -23.884 20.789 1.00 38.22 170 GLU A CA 1
ATOM 1341 C C . GLU A 1 170 ? -50.497 -22.620 20.544 1.00 38.22 170 GLU A C 1
ATOM 1343 O O . GLU A 1 170 ? -50.164 -21.872 21.459 1.00 38.22 170 GLU A O 1
ATOM 1348 N N . GLN A 1 171 ? -50.166 -22.427 19.265 1.00 40.06 171 GLN A N 1
ATOM 1349 C CA . GLN A 1 171 ? -50.306 -21.226 18.419 1.00 40.06 171 GLN A CA 1
ATOM 1350 C C . GLN A 1 171 ? -50.113 -19.793 18.949 1.00 40.06 171 GLN A C 1
ATOM 1352 O O . GLN A 1 171 ? -50.770 -19.338 19.877 1.00 40.06 171 GLN A O 1
ATOM 1357 N N . ALA A 1 172 ? -49.334 -19.050 18.150 1.00 37.12 172 ALA A N 1
ATOM 1358 C CA . ALA A 1 172 ? -49.635 -17.768 17.473 1.00 37.12 172 ALA A CA 1
ATOM 1359 C C . ALA A 1 172 ? -48.351 -16.914 17.479 1.00 37.12 172 ALA A C 1
ATOM 1361 O O . ALA A 1 172 ? -47.594 -16.968 18.438 1.00 37.12 172 ALA A O 1
ATOM 1362 N N . GLU A 1 173 ? -47.964 -16.089 16.514 1.00 33.31 173 GLU A N 1
ATOM 1363 C CA . GLU A 1 173 ? -48.419 -15.662 15.190 1.00 33.31 173 GLU A CA 1
ATOM 1364 C C . GLU A 1 173 ? -47.261 -14.788 14.641 1.00 33.31 173 GLU A C 1
ATOM 1366 O O . GLU A 1 173 ? -46.494 -14.250 15.433 1.00 33.31 173 GLU A O 1
ATOM 1371 N N . SER A 1 174 ? -47.156 -14.662 13.309 1.00 39.31 174 SER A N 1
ATOM 1372 C CA . SER A 1 174 ? -46.615 -13.540 12.497 1.00 39.31 174 SER A CA 1
ATOM 1373 C C . SER A 1 174 ? -45.456 -12.669 13.048 1.00 39.31 174 SER A C 1
ATOM 1375 O O . SER A 1 174 ? -45.516 -12.127 14.139 1.00 39.31 174 SER A O 1
ATOM 1377 N N . THR A 1 175 ? -44.416 -12.343 12.289 1.00 31.92 175 THR A N 1
ATOM 1378 C CA . THR A 1 175 ? -44.490 -11.679 10.981 1.00 31.92 175 THR A CA 1
ATOM 1379 C C . THR A 1 175 ? -43.268 -12.020 10.139 1.00 31.92 175 THR A C 1
ATOM 1381 O O . THR A 1 175 ? -42.134 -11.993 10.610 1.00 31.92 175 THR A O 1
ATOM 1384 N N . ALA A 1 176 ? -43.520 -12.307 8.866 1.00 43.41 176 ALA A N 1
ATOM 1385 C CA . ALA A 1 176 ? -42.501 -12.269 7.839 1.00 43.41 176 ALA A CA 1
ATOM 1386 C C . ALA A 1 176 ? -42.117 -10.807 7.596 1.00 43.41 176 ALA A C 1
ATOM 1388 O O . ALA A 1 176 ? -42.959 -10.029 7.159 1.00 43.41 176 ALA A O 1
ATOM 1389 N N . ASP A 1 177 ? -40.854 -10.475 7.834 1.00 35.53 177 ASP A N 1
ATOM 1390 C CA . ASP A 1 177 ? -40.173 -9.463 7.046 1.00 35.53 177 ASP A CA 1
ATOM 1391 C C . ASP A 1 177 ? -38.936 -10.106 6.429 1.00 35.53 177 ASP A C 1
ATOM 1393 O O . ASP A 1 177 ? -38.213 -10.888 7.049 1.00 35.53 177 ASP A O 1
ATOM 1397 N N . SER A 1 178 ? -38.780 -9.840 5.139 1.00 49.22 178 SER A N 1
ATOM 1398 C CA . SER A 1 178 ? -37.699 -10.308 4.285 1.00 49.22 178 SER A CA 1
ATOM 1399 C C . SER A 1 178 ? -36.393 -9.622 4.693 1.00 49.22 178 SER A C 1
ATOM 1401 O O . SER A 1 178 ? -35.899 -8.744 3.987 1.00 49.22 178 SER A O 1
ATOM 1403 N N . GLU A 1 179 ? -35.827 -10.020 5.825 1.00 45.03 179 GLU A N 1
ATOM 1404 C CA . GLU A 1 179 ? -34.489 -9.616 6.228 1.00 45.03 179 GLU A CA 1
ATOM 1405 C C . GLU A 1 179 ? -33.483 -10.670 5.774 1.00 45.03 179 GLU A C 1
ATOM 1407 O O . GLU A 1 179 ? -33.662 -11.880 5.929 1.00 45.03 179 GLU A O 1
ATOM 1412 N N . ASN A 1 180 ? -32.410 -10.188 5.163 1.00 50.81 180 ASN A N 1
ATOM 1413 C CA . ASN A 1 180 ? -31.236 -10.975 4.839 1.00 50.81 180 ASN A CA 1
ATOM 1414 C C . ASN A 1 180 ? -30.814 -11.727 6.125 1.00 50.81 180 ASN A C 1
ATOM 1416 O O . ASN A 1 180 ? -30.522 -11.061 7.117 1.00 50.81 180 ASN A O 1
ATOM 1420 N N . PRO A 1 181 ? -30.789 -13.075 6.171 1.00 55.03 181 PRO A N 1
ATOM 1421 C CA . PRO A 1 181 ? -30.799 -13.854 7.425 1.00 55.03 181 PRO A CA 1
ATOM 1422 C C . PRO A 1 181 ? -29.531 -13.740 8.302 1.00 55.03 181 PRO A C 1
ATOM 1424 O O . PRO A 1 181 ? -29.305 -14.550 9.199 1.00 55.03 181 PRO A O 1
ATOM 1427 N N . LEU A 1 182 ? -28.656 -12.775 8.024 1.00 64.50 182 LEU A N 1
ATOM 1428 C CA . LEU A 1 182 ? -27.306 -12.661 8.567 1.00 64.50 182 LEU A CA 1
ATOM 1429 C C . LEU A 1 182 ? -26.934 -11.234 8.977 1.00 64.50 182 LEU A C 1
ATOM 1431 O O . LEU A 1 182 ? -25.772 -10.987 9.294 1.00 64.50 182 LEU A O 1
ATOM 1435 N N . GLU A 1 183 ? -27.876 -10.297 8.961 1.00 70.44 183 GLU A N 1
ATOM 1436 C CA . GLU A 1 183 ? -27.623 -8.919 9.373 1.00 70.44 183 GLU A CA 1
ATOM 1437 C C . GLU A 1 183 ? -27.906 -8.778 10.876 1.00 70.44 183 GLU A C 1
ATOM 1439 O O . GLU A 1 183 ? -29.006 -9.039 11.359 1.00 70.44 183 GLU A O 1
ATOM 1444 N N . LEU A 1 184 ? -26.882 -8.445 11.663 1.00 75.31 184 LEU A N 1
ATOM 1445 C CA . LEU A 1 184 ? -27.065 -8.111 13.072 1.00 75.31 184 LEU A CA 1
ATOM 1446 C C . LEU A 1 184 ? -27.595 -6.684 13.159 1.00 75.31 184 LEU A C 1
ATOM 1448 O O . LEU A 1 184 ? -27.036 -5.776 12.549 1.00 75.31 184 LEU A O 1
ATOM 1452 N N . SER A 1 185 ? -28.607 -6.467 13.995 1.00 78.94 185 SER A N 1
ATOM 1453 C CA . SER A 1 185 ? -29.063 -5.113 14.306 1.00 78.94 185 SER A CA 1
ATOM 1454 C C . SER A 1 185 ? -27.928 -4.261 14.891 1.00 78.94 185 SER A C 1
ATOM 1456 O O . SER A 1 185 ? -26.995 -4.780 15.516 1.00 78.94 185 SER A O 1
ATOM 1458 N N . GLU A 1 186 ? -28.051 -2.942 14.776 1.00 78.12 186 GLU A N 1
ATOM 1459 C CA . GLU A 1 186 ? -27.055 -2.011 15.299 1.00 78.12 186 GLU A CA 1
ATOM 1460 C C . GLU A 1 186 ? -26.812 -2.170 16.814 1.00 78.12 186 GLU A C 1
ATOM 1462 O O . GLU A 1 186 ? -27.643 -2.673 17.586 1.00 78.12 186 GLU A O 1
ATOM 1467 N N . THR A 1 187 ? -25.612 -1.768 17.240 1.00 82.88 187 THR A N 1
ATOM 1468 C CA . THR A 1 187 ? -25.257 -1.707 18.661 1.00 82.88 187 THR A CA 1
ATOM 1469 C C . THR A 1 187 ? -26.010 -0.558 19.318 1.00 82.88 187 THR A C 1
ATOM 1471 O O . THR A 1 187 ? -26.001 0.553 18.798 1.00 82.88 187 THR A O 1
ATOM 1474 N N . ASP A 1 188 ? -26.586 -0.806 20.494 1.00 82.81 188 ASP A N 1
ATOM 1475 C CA . ASP A 1 188 ? -27.192 0.248 21.306 1.00 82.81 188 ASP A CA 1
ATOM 1476 C C . ASP A 1 188 ? -26.140 1.334 21.638 1.00 82.81 188 ASP A C 1
ATOM 1478 O O . ASP A 1 188 ? -25.124 1.026 22.278 1.00 82.81 188 ASP A O 1
ATOM 1482 N N . PRO A 1 189 ? -26.358 2.603 21.239 1.00 81.25 189 PRO A N 1
ATOM 1483 C CA . PRO A 1 189 ? -25.416 3.695 21.480 1.00 81.25 189 PRO A CA 1
ATOM 1484 C C . PRO A 1 189 ? -25.049 3.884 22.956 1.00 81.25 189 PRO A C 1
ATOM 1486 O O . PRO A 1 189 ? -23.942 4.332 23.269 1.00 81.25 189 PRO A O 1
ATOM 1489 N N . SER A 1 190 ? -25.947 3.531 23.879 1.00 81.06 190 SER A N 1
ATOM 1490 C CA . SER A 1 190 ? -25.702 3.637 25.318 1.00 81.06 190 SER A CA 1
ATOM 1491 C C . SER A 1 190 ? -24.615 2.666 25.799 1.00 81.06 190 SER A C 1
ATOM 1493 O O . SER A 1 190 ? -23.827 3.008 26.685 1.00 81.06 190 SER A O 1
ATOM 1495 N N . LEU A 1 191 ? -24.484 1.499 25.155 1.00 82.38 191 LEU A N 1
ATOM 1496 C CA . LEU A 1 191 ? -23.469 0.492 25.476 1.00 82.38 191 LEU A CA 1
ATOM 1497 C C . LEU A 1 191 ? -22.064 0.903 25.025 1.00 82.38 191 LEU A C 1
ATOM 1499 O O . LEU A 1 191 ? -21.081 0.458 25.614 1.00 82.38 191 LEU A O 1
ATOM 1503 N N . LEU A 1 192 ? -21.947 1.776 24.020 1.00 73.75 192 LEU A N 1
ATOM 1504 C CA . LEU A 1 192 ? -20.653 2.265 23.523 1.00 73.75 192 LEU A CA 1
ATOM 1505 C C . LEU A 1 192 ? -19.917 3.112 24.565 1.00 73.75 192 LEU A C 1
ATOM 1507 O O . LEU A 1 192 ? -18.689 3.070 24.660 1.00 73.75 192 LEU A O 1
ATOM 1511 N N . ASN A 1 193 ? -20.679 3.868 25.353 1.00 78.94 193 ASN A N 1
ATOM 1512 C CA . ASN A 1 193 ? -20.153 4.742 26.398 1.00 78.94 193 ASN A CA 1
ATOM 1513 C C . ASN A 1 193 ? -20.119 4.064 27.774 1.00 78.94 193 ASN A C 1
ATOM 1515 O O . ASN A 1 193 ? -19.548 4.616 28.713 1.00 78.94 193 ASN A O 1
ATOM 1519 N N . LYS A 1 194 ? -20.703 2.867 27.901 1.00 77.75 194 LYS A N 1
ATOM 1520 C CA . LYS A 1 194 ? -20.685 2.093 29.140 1.00 77.75 194 LYS A CA 1
ATOM 1521 C C . LYS A 1 194 ? -19.296 1.496 29.378 1.00 77.75 194 LYS A C 1
ATOM 1523 O O . LYS A 1 194 ? -18.668 0.941 28.473 1.00 77.75 194 LYS A O 1
ATOM 1528 N N . VAL A 1 195 ? -18.815 1.622 30.613 1.00 74.69 195 VAL A N 1
ATOM 1529 C CA . VAL A 1 195 ? -17.542 1.047 31.060 1.00 74.69 195 VAL A CA 1
ATOM 1530 C C . VAL A 1 195 ? -17.832 -0.310 31.687 1.00 74.69 195 VAL A C 1
ATOM 1532 O O . VAL A 1 195 ? -18.504 -0.386 32.712 1.00 74.69 195 VAL A O 1
ATOM 1535 N N . PHE A 1 196 ? -17.345 -1.375 31.052 1.00 73.88 196 PHE A N 1
ATOM 1536 C CA . PHE A 1 196 ? -17.329 -2.715 31.640 1.00 73.88 196 PHE A CA 1
ATOM 1537 C C . PHE A 1 196 ? -16.001 -2.886 32.399 1.00 73.88 196 PHE A C 1
ATOM 1539 O O . PHE A 1 196 ? -15.858 -2.396 33.512 1.00 73.88 196 PHE A O 1
ATOM 1546 N N . SER A 1 197 ? -14.987 -3.473 31.753 1.00 65.62 197 SER A N 1
ATOM 1547 C CA . SER A 1 197 ? -13.564 -3.401 32.158 1.00 65.62 197 SER A CA 1
ATOM 1548 C C . SER A 1 197 ? -12.716 -2.555 31.195 1.00 65.62 197 SER A C 1
ATOM 1550 O O . SER A 1 197 ? -11.602 -2.158 31.515 1.00 65.62 197 SER A O 1
ATOM 1552 N N . VAL A 1 198 ? -13.268 -2.278 30.014 1.00 64.75 198 VAL A N 1
ATOM 1553 C CA . VAL A 1 198 ? -12.801 -1.357 28.971 1.00 64.75 198 VAL A CA 1
ATOM 1554 C C . VAL A 1 198 ? -14.037 -0.632 28.431 1.00 64.75 198 VAL A C 1
ATOM 1556 O O . VAL A 1 198 ? -15.158 -1.137 28.584 1.00 64.75 198 VAL A O 1
ATOM 1559 N N . GLN A 1 199 ? -13.869 0.554 27.842 1.00 72.00 199 GLN A N 1
ATOM 1560 C CA . GLN A 1 199 ? -14.987 1.291 27.249 1.00 72.00 199 GLN A CA 1
ATOM 1561 C C . GLN A 1 199 ? -15.581 0.480 26.085 1.00 72.00 199 GLN A C 1
ATOM 1563 O O . GLN A 1 199 ? -14.841 -0.067 25.267 1.00 72.00 199 GLN A O 1
ATOM 1568 N N . GLY A 1 200 ? -16.914 0.379 26.004 1.00 68.25 200 GLY A N 1
ATOM 1569 C CA . GLY A 1 200 ? -17.598 -0.429 24.984 1.00 68.25 200 GLY A CA 1
ATOM 1570 C C . GLY A 1 200 ? -17.191 -0.081 23.546 1.00 68.25 200 GLY A C 1
ATOM 1571 O O . GLY A 1 200 ? -17.043 -0.973 22.710 1.00 68.25 200 GLY A O 1
ATOM 1572 N N . LYS A 1 201 ? -16.922 1.202 23.276 1.00 68.00 201 LYS A N 1
ATOM 1573 C CA . LYS A 1 201 ? -16.356 1.681 22.010 1.00 68.00 201 LYS A CA 1
ATOM 1574 C C . LYS A 1 201 ? -14.986 1.067 21.705 1.00 68.00 201 LYS A C 1
ATOM 1576 O O . LYS A 1 201 ? -14.809 0.538 20.613 1.00 68.00 201 LYS A O 1
ATOM 1581 N N . ASP A 1 202 ? -14.055 1.086 22.655 1.00 66.69 202 ASP A N 1
ATOM 1582 C CA . ASP A 1 202 ? -12.705 0.531 22.473 1.00 66.69 202 ASP A CA 1
ATOM 1583 C C . ASP A 1 202 ? -12.760 -0.985 22.256 1.00 66.69 202 ASP A C 1
ATOM 1585 O O . ASP A 1 202 ? -12.024 -1.554 21.448 1.00 66.69 202 ASP A O 1
ATOM 1589 N N . LEU A 1 203 ? -13.691 -1.644 22.948 1.00 68.44 203 LEU A N 1
ATOM 1590 C CA . LEU A 1 203 ? -13.938 -3.067 22.799 1.00 68.44 203 LEU A CA 1
ATOM 1591 C C . LEU A 1 203 ? -14.469 -3.411 21.398 1.00 68.44 203 LEU A C 1
ATOM 1593 O O . LEU A 1 203 ? -13.981 -4.351 20.779 1.00 68.44 203 LEU A O 1
ATOM 1597 N N . LEU A 1 204 ? -15.429 -2.648 20.871 1.00 65.88 204 LEU A N 1
ATOM 1598 C CA . LEU A 1 204 ? -15.898 -2.807 19.490 1.00 65.88 204 LEU A CA 1
ATOM 1599 C C . LEU A 1 204 ? -14.816 -2.469 18.473 1.00 65.88 204 LEU A C 1
ATOM 1601 O O . LEU A 1 204 ? -14.679 -3.169 17.469 1.00 65.88 204 LEU A O 1
ATOM 1605 N N . GLU A 1 205 ? -14.017 -1.436 18.741 1.00 63.97 205 GLU A N 1
ATOM 1606 C CA . GLU A 1 205 ? -12.864 -1.114 17.916 1.00 63.97 205 GLU A CA 1
ATOM 1607 C C . GLU A 1 205 ? -11.928 -2.320 17.823 1.00 63.97 205 GLU A C 1
ATOM 1609 O O . GLU A 1 205 ? -11.566 -2.661 16.711 1.00 63.97 205 GLU A O 1
ATOM 1614 N N . LEU A 1 206 ? -11.612 -3.068 18.887 1.00 58.66 206 LEU A N 1
ATOM 1615 C CA . LEU A 1 206 ? -10.769 -4.281 18.782 1.00 58.66 206 LEU A CA 1
ATOM 1616 C C . LEU A 1 206 ? -11.306 -5.334 17.787 1.00 58.66 206 LEU A C 1
ATOM 1618 O O . LEU A 1 206 ? -10.530 -6.017 17.109 1.00 58.66 206 LEU A O 1
ATOM 1622 N N . PHE A 1 207 ? -12.627 -5.449 17.655 1.00 57.66 207 PHE A N 1
ATOM 1623 C CA . PHE A 1 207 ? -13.277 -6.396 16.741 1.00 57.66 207 PHE A CA 1
ATOM 1624 C C . PHE A 1 207 ? -13.373 -5.868 15.306 1.00 57.66 207 PHE A C 1
ATOM 1626 O O . PHE A 1 207 ? -13.350 -6.660 14.364 1.00 57.66 207 PHE A O 1
ATOM 1633 N N . HIS A 1 208 ? -13.382 -4.547 15.125 1.00 57.53 208 HIS A N 1
ATOM 1634 C CA . HIS A 1 208 ? -13.177 -3.912 13.821 1.00 57.53 208 HIS A CA 1
ATOM 1635 C C . HIS A 1 208 ? -11.689 -3.886 13.417 1.00 57.53 208 HIS A C 1
ATOM 1637 O O . HIS A 1 208 ? -11.359 -4.013 12.244 1.00 57.53 208 HIS A O 1
ATOM 1643 N N . LEU A 1 209 ? -10.776 -3.783 14.386 1.00 44.78 209 LEU A N 1
ATOM 1644 C CA . LEU A 1 209 ? -9.325 -3.645 14.215 1.00 44.78 209 LEU A CA 1
ATOM 1645 C C . LEU A 1 209 ? -8.605 -4.972 13.954 1.00 44.78 209 LEU A C 1
ATOM 1647 O O . LEU A 1 209 ? -7.465 -4.965 13.495 1.00 44.78 209 LEU A O 1
ATOM 1651 N N . SER A 1 210 ? -9.247 -6.105 14.239 1.00 46.19 210 SER A N 1
ATOM 1652 C CA . SER A 1 210 ? -8.756 -7.438 13.863 1.00 46.19 210 SER A CA 1
ATOM 1653 C C . SER A 1 210 ? -9.076 -7.807 12.410 1.00 46.19 210 SER A C 1
ATOM 1655 O O . SER A 1 210 ? -8.655 -8.865 11.939 1.00 46.19 210 SER A O 1
ATOM 1657 N N . ARG A 1 211 ? -9.778 -6.933 11.678 1.00 53.19 211 ARG A N 1
ATOM 1658 C CA . ARG A 1 211 ? -10.091 -7.111 10.261 1.00 53.19 211 ARG A CA 1
ATOM 1659 C C . ARG A 1 211 ? -9.249 -6.148 9.439 1.00 53.19 211 ARG A C 1
ATOM 1661 O O . ARG A 1 211 ? -9.152 -4.960 9.734 1.00 53.19 211 ARG A O 1
ATOM 1668 N N . CYS A 1 212 ? -8.600 -6.672 8.404 1.00 50.25 212 CYS A N 1
ATOM 1669 C CA . CYS A 1 212 ? -8.041 -5.803 7.383 1.00 50.25 212 CYS A CA 1
ATOM 1670 C C . CYS A 1 212 ? -9.252 -5.148 6.690 1.00 50.25 212 CYS A C 1
ATOM 1672 O O . CYS A 1 212 ? -10.233 -5.844 6.443 1.00 50.25 212 CYS A O 1
ATOM 1674 N N . GLY A 1 213 ? -9.253 -3.835 6.448 1.00 46.44 213 GLY A N 1
ATOM 1675 C CA . GLY A 1 213 ? -10.431 -3.093 5.954 1.00 46.44 213 GLY A CA 1
ATOM 1676 C C . GLY A 1 213 ? -10.942 -3.472 4.548 1.00 46.44 213 GLY A C 1
ATOM 1677 O O . GLY A 1 213 ? -11.558 -2.638 3.900 1.00 46.44 213 GLY A O 1
ATOM 1678 N N . CYS A 1 214 ? -10.642 -4.683 4.062 1.00 42.75 214 CYS A N 1
ATOM 1679 C CA . CYS A 1 214 ? -11.051 -5.263 2.780 1.00 42.75 214 CYS A CA 1
ATOM 1680 C C . CYS A 1 214 ? -12.423 -5.932 2.796 1.00 42.75 214 CYS A C 1
ATOM 1682 O O . CYS A 1 214 ? -12.988 -6.148 1.730 1.00 42.75 214 CYS A O 1
ATOM 1684 N N . GLU A 1 215 ? -12.913 -6.371 3.956 1.00 45.53 215 GLU A N 1
ATOM 1685 C CA . GLU A 1 215 ? -14.293 -6.840 4.039 1.00 45.53 215 GLU A CA 1
ATOM 1686 C C . GLU A 1 215 ? -15.158 -5.608 4.224 1.00 45.53 215 GLU A C 1
ATOM 1688 O O . GLU A 1 215 ? -14.928 -4.861 5.177 1.00 45.53 215 GLU A O 1
ATOM 1693 N N . ASP A 1 216 ? -16.104 -5.397 3.303 1.00 41.34 216 ASP A N 1
ATOM 1694 C CA . ASP A 1 216 ? -17.098 -4.334 3.382 1.00 41.34 216 ASP A CA 1
ATOM 1695 C C . ASP A 1 216 ? -17.497 -4.126 4.841 1.00 41.34 216 ASP A C 1
ATOM 1697 O O . ASP A 1 216 ? -18.017 -5.046 5.489 1.00 41.34 216 ASP A O 1
ATOM 1701 N N . ASN A 1 217 ? -17.253 -2.913 5.347 1.00 42.09 217 ASN A N 1
ATOM 1702 C CA . ASN A 1 217 ? -17.886 -2.372 6.547 1.00 42.09 217 ASN A CA 1
ATOM 1703 C C . ASN A 1 217 ? -19.398 -2.245 6.279 1.00 42.09 217 ASN A C 1
ATOM 1705 O O . ASN A 1 217 ? -19.978 -1.166 6.366 1.00 42.09 217 ASN A O 1
ATOM 1709 N N . SER A 1 218 ? -20.045 -3.352 5.920 1.00 46.91 218 SER A N 1
ATOM 1710 C CA . SER A 1 218 ? -21.469 -3.524 6.102 1.00 46.91 218 SER A CA 1
ATOM 1711 C C . SER A 1 218 ? -21.675 -3.405 7.605 1.00 46.91 218 SER A C 1
ATOM 1713 O O . SER A 1 218 ? -21.327 -4.297 8.390 1.00 46.91 218 SER A O 1
ATOM 1715 N N . ALA A 1 219 ? -22.128 -2.219 8.011 1.00 48.38 219 ALA A N 1
ATOM 1716 C CA . ALA A 1 219 ? -22.757 -2.021 9.300 1.00 48.38 219 ALA A CA 1
ATOM 1717 C C . ALA A 1 219 ? -23.699 -3.215 9.531 1.00 48.38 219 ALA A C 1
ATOM 1719 O O . ALA A 1 219 ? -24.422 -3.607 8.624 1.00 48.38 219 ALA A O 1
ATOM 1720 N N . GLY A 1 220 ? -23.592 -3.870 10.689 1.00 54.72 220 GLY A N 1
ATOM 1721 C CA . GLY A 1 220 ? -24.410 -5.049 11.000 1.00 54.72 220 GLY A CA 1
ATOM 1722 C C . GLY A 1 220 ? -23.693 -6.405 11.006 1.00 54.72 220 GLY A C 1
ATOM 1723 O O . GLY A 1 220 ? -24.340 -7.437 11.137 1.00 54.72 220 GLY A O 1
ATOM 1724 N N . ARG A 1 221 ? -22.355 -6.470 10.936 1.00 68.00 221 ARG A N 1
ATOM 1725 C CA . ARG A 1 221 ? -21.619 -7.742 11.159 1.00 68.00 221 ARG A CA 1
ATOM 1726 C C . ARG A 1 221 ? -21.033 -7.924 12.549 1.00 68.00 221 ARG A C 1
ATOM 1728 O O . ARG A 1 221 ? -20.588 -9.029 12.859 1.00 68.00 221 ARG A O 1
ATOM 1735 N N . VAL A 1 222 ? -21.019 -6.882 13.373 1.00 73.19 222 VAL A N 1
ATOM 1736 C CA . VAL A 1 222 ? -20.566 -6.936 14.766 1.00 73.19 222 VAL A CA 1
ATOM 1737 C C . VAL A 1 222 ? -21.518 -6.101 15.619 1.00 73.19 222 VAL A C 1
ATOM 1739 O O . VAL A 1 222 ? -21.793 -4.949 15.296 1.00 73.19 222 VAL A O 1
ATOM 1742 N N . ARG A 1 223 ? -22.016 -6.678 16.713 1.00 85.44 223 ARG A N 1
ATOM 1743 C CA . ARG A 1 223 ? -22.927 -6.036 17.662 1.00 85.44 223 ARG A CA 1
ATOM 1744 C C . ARG A 1 223 ? -22.433 -6.252 19.085 1.00 85.44 223 ARG A C 1
ATOM 1746 O O . ARG A 1 223 ? -22.208 -7.391 19.496 1.00 85.44 223 ARG A O 1
ATOM 1753 N N . LEU A 1 224 ? -22.306 -5.173 19.849 1.00 83.75 224 LEU A N 1
ATOM 1754 C CA . LEU A 1 224 ? -22.111 -5.255 21.293 1.00 83.75 224 LEU A CA 1
ATOM 1755 C C . LEU A 1 224 ? -23.477 -5.351 21.971 1.00 83.75 224 LEU A C 1
ATOM 1757 O O . LEU A 1 224 ? -24.369 -4.540 21.724 1.00 83.75 224 LEU A O 1
ATOM 1761 N N . ILE A 1 225 ? -23.628 -6.347 22.833 1.00 88.81 225 ILE A N 1
ATOM 1762 C CA . ILE A 1 225 ? -24.767 -6.486 23.734 1.00 88.81 225 ILE A CA 1
ATOM 1763 C C . ILE A 1 225 ? -24.252 -6.638 25.161 1.00 88.81 225 ILE A C 1
ATOM 1765 O O . ILE A 1 225 ? -23.132 -7.096 25.399 1.00 88.81 225 ILE A O 1
ATOM 1769 N N . GLU A 1 226 ? -25.093 -6.297 26.122 1.00 88.88 226 GLU A N 1
ATOM 1770 C CA . GLU A 1 226 ? -24.858 -6.611 27.521 1.00 88.88 226 GLU A CA 1
ATOM 1771 C C . GLU A 1 226 ? -25.674 -7.845 27.902 1.00 88.88 226 GLU A C 1
ATOM 1773 O O . GLU A 1 226 ? -26.878 -7.908 27.649 1.00 88.88 226 GLU A O 1
ATOM 1778 N N . LYS A 1 227 ? -25.023 -8.844 28.502 1.00 87.44 227 LYS A N 1
ATOM 1779 C CA . LYS A 1 227 ? -25.722 -9.975 29.120 1.00 87.44 227 LYS A CA 1
ATOM 1780 C C . LYS A 1 227 ? -25.123 -10.241 30.489 1.00 87.44 227 LYS A C 1
ATOM 1782 O O . LYS A 1 227 ? -23.914 -10.430 30.583 1.00 87.44 227 LYS A O 1
ATOM 1787 N N . ASP A 1 228 ? -25.968 -10.289 31.515 1.00 87.38 228 ASP A N 1
ATOM 1788 C CA . ASP A 1 228 ? -25.564 -10.592 32.894 1.00 87.38 228 ASP A CA 1
ATOM 1789 C C . ASP A 1 228 ? -24.468 -9.627 33.403 1.00 87.38 228 ASP A C 1
ATOM 1791 O O . ASP A 1 228 ? -23.486 -10.044 34.012 1.00 87.38 228 ASP A O 1
ATOM 1795 N N . SER A 1 229 ? -24.601 -8.333 33.079 1.00 82.06 229 SER A N 1
ATOM 1796 C CA . SER A 1 229 ? -23.622 -7.270 33.379 1.00 82.06 229 SER A CA 1
ATOM 1797 C C . SER A 1 229 ? -22.238 -7.433 32.727 1.00 82.06 229 SER A C 1
ATOM 1799 O O . SER A 1 229 ? -21.305 -6.700 33.055 1.00 82.06 229 SER A O 1
ATOM 1801 N N . ALA A 1 230 ? -22.087 -8.367 31.783 1.00 82.56 230 ALA A N 1
ATOM 1802 C CA . ALA A 1 230 ? -20.857 -8.582 31.029 1.00 82.56 230 ALA A CA 1
ATOM 1803 C C . ALA A 1 230 ? -21.010 -8.133 29.564 1.00 82.56 230 ALA A C 1
ATOM 1805 O O . ALA A 1 230 ? -22.071 -8.341 28.958 1.00 82.56 230 ALA A O 1
ATOM 1806 N N . PRO A 1 231 ? -19.948 -7.571 28.953 1.00 83.38 231 PRO A N 1
ATOM 1807 C CA . PRO A 1 231 ? -19.963 -7.244 27.540 1.00 83.38 231 PRO A CA 1
ATOM 1808 C C . PRO A 1 231 ? -19.883 -8.528 26.715 1.00 83.38 231 PRO A C 1
ATOM 1810 O O . PRO A 1 231 ? -19.035 -9.400 26.932 1.00 83.38 231 PRO A O 1
ATOM 1813 N N . VAL A 1 232 ? -20.772 -8.638 25.738 1.00 85.00 232 VAL A N 1
ATOM 1814 C CA . VAL A 1 232 ? -20.852 -9.766 24.818 1.00 85.00 232 VAL A CA 1
ATOM 1815 C C . VAL A 1 232 ? -20.828 -9.219 23.407 1.00 85.00 232 VAL A C 1
ATOM 1817 O O . VAL A 1 232 ? -21.620 -8.352 23.054 1.00 85.00 232 VAL A O 1
ATOM 1820 N N . ILE A 1 233 ? -19.954 -9.767 22.576 1.00 82.50 233 ILE A N 1
ATOM 1821 C CA . ILE A 1 233 ? -19.849 -9.347 21.183 1.00 82.50 233 ILE A CA 1
ATOM 1822 C C . ILE A 1 233 ? -20.425 -10.452 20.321 1.00 82.50 233 ILE A C 1
ATOM 1824 O O . ILE A 1 233 ? -19.950 -11.591 20.345 1.00 82.50 233 ILE A O 1
ATOM 1828 N N . LEU A 1 234 ? -21.472 -10.113 19.585 1.00 84.44 234 LEU A N 1
ATOM 1829 C CA . LEU A 1 234 ? -21.991 -10.924 18.501 1.00 84.44 234 LEU A CA 1
ATOM 1830 C C . LEU A 1 234 ? -21.275 -10.508 17.226 1.00 84.44 234 LEU A C 1
ATOM 1832 O O . LEU A 1 234 ? -21.139 -9.319 16.958 1.00 84.44 234 LEU A O 1
ATOM 1836 N N . TYR A 1 235 ? -20.808 -11.468 16.444 1.00 81.06 235 TYR A N 1
ATOM 1837 C CA . TYR A 1 235 ? -20.218 -11.181 15.147 1.00 81.06 235 TYR A CA 1
ATOM 1838 C C . TYR A 1 235 ? -20.561 -12.269 14.141 1.00 81.06 235 TYR A C 1
ATOM 1840 O O . TYR A 1 235 ? -20.591 -13.449 14.478 1.00 81.06 235 TYR A O 1
ATOM 1848 N N . VAL A 1 236 ? -20.782 -11.884 12.892 1.00 78.94 236 VAL A N 1
ATOM 1849 C CA . VAL A 1 236 ? -20.999 -12.825 11.793 1.00 78.94 236 VAL A CA 1
ATOM 1850 C C . VAL A 1 236 ? -19.638 -13.306 11.305 1.00 78.94 236 VAL A C 1
ATOM 1852 O O . VAL A 1 236 ? -18.752 -12.494 11.000 1.00 78.94 236 VAL A O 1
ATOM 1855 N N . SER A 1 237 ? -19.432 -14.622 11.274 1.00 67.31 237 SER A N 1
ATOM 1856 C CA . SER A 1 237 ? -18.203 -15.201 10.736 1.00 67.31 237 SER A CA 1
ATOM 1857 C C . SER A 1 237 ? -18.215 -15.239 9.218 1.00 67.31 237 SER A C 1
ATOM 1859 O O . SER A 1 237 ? -19.253 -15.487 8.613 1.00 67.31 237 SER A O 1
ATOM 1861 N N . THR A 1 238 ? -17.050 -15.073 8.603 1.00 58.62 238 THR A N 1
ATOM 1862 C CA . THR A 1 238 ? -16.907 -15.166 7.151 1.00 58.62 238 THR A CA 1
ATOM 1863 C C . THR A 1 238 ? -16.689 -16.616 6.707 1.00 58.62 238 THR A C 1
ATOM 1865 O O . THR A 1 238 ? -15.974 -17.384 7.355 1.00 58.62 238 THR A O 1
ATOM 1868 N N . GLY A 1 239 ? -17.364 -17.043 5.633 1.00 59.25 239 GLY A N 1
ATOM 1869 C CA . GLY A 1 239 ? -17.373 -18.440 5.184 1.00 59.25 239 GLY A CA 1
ATOM 1870 C C . GLY A 1 239 ? -18.440 -18.733 4.127 1.00 59.25 239 GLY A C 1
ATOM 1871 O O . GLY A 1 239 ? -19.212 -17.850 3.772 1.00 59.25 239 GLY A O 1
ATOM 1872 N N . LYS A 1 240 ? -18.470 -19.978 3.619 1.00 57.53 240 LYS A N 1
ATOM 1873 C CA . LYS A 1 240 ? -19.544 -20.454 2.716 1.00 57.53 240 LYS A CA 1
ATOM 1874 C C . LYS A 1 240 ? -20.907 -20.485 3.419 1.00 57.53 240 LYS A C 1
ATOM 1876 O O . LYS A 1 240 ? -21.926 -20.318 2.768 1.00 57.53 240 LYS A O 1
ATOM 1881 N N . GLU A 1 241 ? -20.877 -20.658 4.737 1.00 74.31 241 GLU A N 1
ATOM 1882 C CA . GLU A 1 241 ? -22.021 -20.637 5.643 1.00 74.31 241 GLU A CA 1
ATOM 1883 C C . GLU A 1 241 ? -21.680 -19.644 6.763 1.00 74.31 241 GLU A C 1
ATOM 1885 O O . GLU A 1 241 ? -20.978 -19.990 7.718 1.00 74.31 241 GLU A O 1
ATOM 1890 N N . PRO A 1 242 ? -22.004 -18.355 6.588 1.00 73.50 242 PRO A N 1
ATOM 1891 C CA . PRO A 1 242 ? -21.824 -17.363 7.639 1.00 73.50 242 PRO A CA 1
ATOM 1892 C C . PRO A 1 242 ? -22.740 -17.682 8.828 1.00 73.50 242 PRO A C 1
ATOM 1894 O O . PRO A 1 242 ? -23.912 -17.999 8.665 1.00 73.50 242 PRO A O 1
ATOM 1897 N N . GLU A 1 243 ? -22.192 -17.589 10.037 1.00 80.50 243 GLU A N 1
ATOM 1898 C CA . GLU A 1 243 ? -22.893 -17.888 11.287 1.00 80.50 243 GLU A CA 1
ATOM 1899 C C . GLU A 1 243 ? -22.655 -16.765 12.292 1.00 80.50 243 GLU A C 1
ATOM 1901 O O . GLU A 1 243 ? -21.561 -16.188 12.355 1.00 80.50 243 GLU A O 1
ATOM 1906 N N . VAL A 1 244 ? -23.652 -16.491 13.132 1.00 82.94 244 VAL A N 1
ATOM 1907 C CA . VAL A 1 244 ? -23.506 -15.571 14.261 1.00 82.94 244 VAL A CA 1
ATOM 1908 C C . VAL A 1 244 ? -22.730 -16.266 15.377 1.00 82.94 244 VAL A C 1
ATOM 1910 O O . VAL A 1 244 ? -23.182 -17.241 15.975 1.00 82.94 244 VAL A O 1
ATOM 1913 N N . LYS A 1 245 ? -21.547 -15.742 15.688 1.00 80.69 245 LYS A N 1
ATOM 1914 C CA . LYS A 1 245 ? -20.686 -16.198 16.778 1.00 80.69 245 LYS A CA 1
ATOM 1915 C C . LYS A 1 245 ? -20.713 -15.215 17.933 1.00 80.69 245 LYS A C 1
ATOM 1917 O O . LYS A 1 245 ? -20.949 -14.022 17.768 1.00 80.69 245 LYS A O 1
ATOM 1922 N N . ARG A 1 246 ? -20.447 -15.746 19.124 1.00 86.56 246 ARG A N 1
ATOM 1923 C CA . ARG A 1 246 ? -20.490 -15.010 20.384 1.00 86.56 246 ARG A CA 1
ATOM 1924 C C . ARG A 1 246 ? -19.125 -15.023 21.056 1.00 86.56 246 ARG A C 1
ATOM 1926 O O . ARG A 1 246 ? -18.567 -16.091 21.293 1.00 86.56 246 ARG A O 1
ATOM 1933 N N . TRP A 1 247 ? -18.631 -13.849 21.426 1.00 82.44 247 TRP A N 1
ATOM 1934 C CA . TRP A 1 247 ? -17.475 -13.685 22.300 1.00 82.44 247 TRP A CA 1
ATOM 1935 C C . TRP A 1 247 ? -17.918 -13.132 23.659 1.00 82.44 247 TRP A C 1
ATOM 1937 O O . TRP A 1 247 ? -18.738 -12.215 23.725 1.00 82.44 247 TRP A O 1
ATOM 1947 N N . LYS A 1 248 ? -17.397 -13.713 24.743 1.00 80.31 248 LYS A N 1
ATOM 1948 C CA . LYS A 1 248 ? -17.567 -13.236 26.121 1.00 80.31 248 LYS A CA 1
ATOM 1949 C C . LYS A 1 248 ? -16.187 -12.911 26.681 1.00 80.31 248 LYS A C 1
ATOM 1951 O O . LYS A 1 248 ? -15.303 -13.763 26.603 1.00 80.31 248 LYS A O 1
ATOM 1956 N N . GLY A 1 249 ? -16.019 -11.723 27.257 1.00 65.12 249 GLY A N 1
ATOM 1957 C CA . GLY A 1 249 ? -14.799 -11.395 27.993 1.00 65.12 249 GLY A CA 1
ATOM 1958 C C . GLY A 1 249 ? -14.633 -12.315 29.202 1.00 65.12 249 GLY A C 1
ATOM 1959 O O . GLY A 1 249 ? -15.617 -12.636 29.872 1.00 65.12 249 GLY A O 1
ATOM 1960 N N . GLN A 1 250 ? -13.404 -12.764 29.469 1.00 55.47 250 GLN A N 1
ATOM 1961 C CA . GLN A 1 250 ? -13.099 -13.439 30.728 1.00 55.47 250 GLN A CA 1
ATOM 1962 C C . GLN A 1 250 ? -13.214 -12.422 31.862 1.00 55.47 250 GLN A C 1
ATOM 1964 O O . GLN A 1 250 ? -12.590 -11.363 31.817 1.00 55.47 250 GLN A O 1
ATOM 1969 N N . VAL A 1 251 ? -14.029 -12.742 32.864 1.00 51.59 251 VAL A N 1
ATOM 1970 C CA . VAL A 1 251 ? -14.072 -11.979 34.110 1.00 51.59 251 VAL A CA 1
ATOM 1971 C C . VAL A 1 251 ? -12.794 -12.334 34.859 1.00 51.59 251 VAL A C 1
ATOM 1973 O O . VAL A 1 251 ? -12.567 -13.510 35.143 1.00 51.59 251 VAL A O 1
ATOM 1976 N N . GLY A 1 252 ? -11.928 -11.349 35.098 1.00 48.78 252 GLY A N 1
ATOM 1977 C CA . GLY A 1 252 ? -10.773 -11.538 35.970 1.00 48.78 252 GLY A CA 1
ATOM 1978 C C . GLY A 1 252 ? -11.274 -11.941 37.353 1.00 48.78 252 GLY A C 1
ATOM 1979 O O . GLY A 1 252 ? -11.987 -11.166 37.986 1.00 48.78 252 GLY A O 1
ATOM 1980 N N . SER A 1 253 ? -10.974 -13.175 37.749 1.00 37.88 253 SER A N 1
ATOM 1981 C CA . SER A 1 253 ? -11.168 -13.704 39.101 1.00 37.88 253 SER A CA 1
ATOM 1982 C C . SER A 1 253 ? -10.140 -13.132 40.063 1.00 37.88 253 SER A C 1
ATOM 1984 O O . SER A 1 253 ? -8.955 -13.122 39.651 1.00 37.88 253 SER A O 1
#

Secondary structure (DSSP, 8-state):
-HHHHHHHHHHHHHT---HHHHHHHHHHHHHT-PPPPHHHHHHHHHHHHHHHHHTT--EEE-TTS-EEE----HHHHHHHHHHHTTTSTT----HHHHHHHHHHHHHHHEETTEE-PPPSS--------SSHHHHHHHHHHHTTS-S---------------------------------TTPPPPPPHHHHH-BSSSBHHHHHHHHHHTS-TTS---TTSEEEEEETTEEEEEEEPPSSS--EEEEEPPP--